Protein AF-A0A7K2YVW5-F1 (afdb_monomer_lite)

Sequence (252 aa):
MYDFDLEDWTPADDEAAEAIEELCLHAPDLLPVSAQIDASEQFLALGDLAAPWAPGGYPWLRVVHIARDPLTATARVEHAQAATLALAEGWLLERGADPDRLVRDPDQLAPADPQTHEIEGRTREAGNRLRVLEHSSDYDTDQSAETWVVMHDDQPVDAELPFVVQIEQVLRDPWRYSVREGRFPDRDTAVRWLTTREDPLSQATPVDPVGRSQTAAARSRTAAPSGPGPTGPTLAHPARSAGTAPTTGPGR

Secondary structure (DSSP, 8-state):
----S-TT-EESSHHHHHHHHHHHHHGGGEEEEEEEE-SSEEEEEEEESSGGGSTT---SEEEEEEEEETTTTEEEEEEEEESSHHHHHHHHHHTT--TTT-EE-TTT-EESSHHHHHHHHHHHTTGGGEEEEEEEEEE-SSSEEEEEEEEEESS-SSTT--EEEEEEEEEETTEEEEEEEEEESSHHHHHHHHHH--SPP-PPPP--TT-TTTSSSSSSS-------------------------------

pLDDT: mean 79.57, std 20.33, range [34.47, 97.81]

Radius of gyration: 32.9 Å; chains: 1; bounding box: 71×86×98 Å

Structure (mmCIF, N/CA/C/O backbone):
data_AF-A0A7K2YVW5-F1
#
_entry.id   AF-A0A7K2YVW5-F1
#
loop_
_atom_site.group_PDB
_atom_site.id
_atom_site.type_symbol
_atom_site.label_atom_id
_atom_site.label_alt_id
_atom_site.label_comp_id
_atom_site.label_asym_id
_atom_site.label_entity_id
_atom_site.label_seq_id
_atom_site.pdbx_PDB_ins_code
_atom_site.Cartn_x
_atom_site.Cartn_y
_atom_site.Cartn_z
_atom_site.occupancy
_atom_site.B_iso_or_equiv
_atom_site.auth_seq_id
_atom_site.auth_comp_id
_atom_site.auth_asym_id
_atom_site.auth_atom_id
_atom_site.pdbx_PDB_model_num
ATOM 1 N N . MET A 1 1 ? 14.816 9.688 -7.112 1.00 66.75 1 MET A N 1
ATOM 2 C CA . MET A 1 1 ? 13.891 9.646 -8.256 1.00 66.75 1 MET A CA 1
ATOM 3 C C . MET A 1 1 ? 14.119 8.326 -8.956 1.00 66.75 1 MET A C 1
ATOM 5 O O . MET A 1 1 ? 15.277 8.000 -9.204 1.00 66.75 1 MET A O 1
ATOM 9 N N . TYR A 1 2 ? 13.061 7.543 -9.136 1.00 77.62 2 TYR A N 1
ATOM 10 C CA . TYR A 1 2 ? 13.131 6.268 -9.846 1.00 77.62 2 TYR A CA 1
ATOM 11 C C . TYR A 1 2 ? 12.945 6.509 -11.346 1.00 77.62 2 TYR A C 1
ATOM 13 O O . TYR A 1 2 ? 12.208 7.420 -11.715 1.00 77.62 2 TYR A O 1
ATOM 21 N N . ASP A 1 3 ? 13.614 5.723 -12.186 1.00 82.12 3 ASP A N 1
ATOM 22 C CA . ASP A 1 3 ? 13.511 5.830 -13.642 1.00 82.12 3 ASP A CA 1
ATOM 23 C C . ASP A 1 3 ? 12.650 4.688 -14.200 1.00 82.12 3 ASP A C 1
ATOM 25 O O . ASP A 1 3 ? 12.939 3.510 -13.966 1.00 82.12 3 ASP A O 1
ATOM 29 N N . PHE A 1 4 ? 11.576 5.053 -14.902 1.00 86.88 4 PHE A N 1
ATOM 30 C CA . PHE A 1 4 ? 10.611 4.135 -15.510 1.00 86.88 4 PHE A CA 1
ATOM 31 C C . PHE A 1 4 ? 10.700 4.097 -17.036 1.00 86.88 4 PHE A C 1
ATOM 33 O O . PHE A 1 4 ? 9.905 3.392 -17.649 1.00 86.88 4 PHE A O 1
ATOM 40 N N . ASP A 1 5 ? 11.673 4.772 -17.658 1.00 79.25 5 ASP A N 1
ATOM 41 C CA . ASP A 1 5 ? 11.851 4.720 -19.119 1.00 79.25 5 ASP A CA 1
ATOM 42 C C . ASP A 1 5 ? 12.375 3.344 -19.591 1.00 79.25 5 ASP A C 1
ATOM 44 O O . ASP A 1 5 ? 12.423 3.061 -20.784 1.00 79.25 5 ASP A O 1
ATOM 48 N N . LEU A 1 6 ? 12.732 2.461 -18.639 1.00 85.38 6 LEU A N 1
ATOM 49 C CA . LEU A 1 6 ? 13.120 1.058 -18.839 1.00 85.38 6 LEU A CA 1
ATOM 50 C C . LEU A 1 6 ? 14.027 0.868 -20.064 1.00 85.38 6 LEU A C 1
ATOM 52 O O . LEU A 1 6 ? 13.770 -0.010 -20.886 1.00 85.38 6 LEU A O 1
ATOM 56 N N . GLU A 1 7 ? 15.080 1.687 -20.163 1.00 82.25 7 GLU A N 1
ATOM 57 C CA . GLU A 1 7 ? 16.008 1.711 -21.299 1.00 82.25 7 GLU A CA 1
ATOM 58 C C . GLU A 1 7 ? 16.351 0.287 -21.782 1.00 82.25 7 GLU A C 1
ATOM 60 O O . GLU A 1 7 ? 16.657 -0.597 -20.978 1.00 82.25 7 GLU A O 1
ATOM 65 N N . ASP A 1 8 ? 16.276 0.069 -23.099 1.00 88.88 8 ASP A N 1
ATOM 66 C CA . ASP A 1 8 ? 16.459 -1.217 -23.799 1.00 88.88 8 ASP A CA 1
ATOM 67 C C . ASP A 1 8 ? 15.297 -2.232 -23.728 1.00 88.88 8 ASP A C 1
ATOM 69 O O . ASP A 1 8 ? 15.406 -3.313 -24.315 1.00 88.88 8 ASP A O 1
ATOM 73 N N . TRP A 1 9 ? 14.169 -1.895 -23.095 1.00 93.94 9 TRP A N 1
ATOM 74 C CA . TRP A 1 9 ? 12.989 -2.765 -23.015 1.00 93.94 9 TRP A CA 1
ATOM 75 C C . TRP A 1 9 ? 11.774 -2.131 -23.680 1.00 93.94 9 TRP A C 1
ATOM 77 O O . TRP A 1 9 ? 11.452 -0.971 -23.446 1.00 93.94 9 TRP A O 1
ATOM 87 N N . THR A 1 10 ? 11.046 -2.906 -24.485 1.00 95.38 10 THR A N 1
ATOM 88 C CA . THR A 1 10 ? 9.734 -2.474 -24.987 1.00 95.38 10 THR A CA 1
ATOM 89 C C . THR A 1 10 ? 8.614 -2.970 -24.069 1.00 95.38 10 THR A C 1
ATOM 91 O O . THR A 1 10 ? 8.752 -4.050 -23.490 1.00 95.38 10 THR A O 1
ATOM 94 N N . PRO A 1 11 ? 7.477 -2.266 -23.949 1.00 96.94 11 PRO A N 1
ATOM 95 C CA . PRO A 1 11 ? 6.323 -2.794 -23.226 1.00 96.94 11 PRO A CA 1
ATOM 96 C C . PRO A 1 11 ? 5.895 -4.160 -23.783 1.00 96.94 11 PRO A C 1
ATOM 98 O O . PRO A 1 11 ? 5.928 -4.380 -24.995 1.00 96.94 11 PRO A O 1
ATOM 101 N N . ALA A 1 12 ? 5.535 -5.094 -22.903 1.00 97.12 12 ALA A N 1
ATOM 102 C CA . ALA A 1 12 ? 5.099 -6.435 -23.297 1.00 97.12 12 ALA A CA 1
ATOM 103 C C . ALA A 1 12 ? 3.708 -6.442 -23.956 1.00 97.12 12 ALA A C 1
ATOM 105 O O . ALA A 1 12 ? 3.420 -7.308 -24.784 1.00 97.12 12 ALA A O 1
ATOM 106 N N . ASP A 1 13 ? 2.864 -5.479 -23.591 1.00 96.50 13 ASP A N 1
ATOM 107 C CA . ASP A 1 13 ? 1.498 -5.279 -24.066 1.00 96.50 13 ASP A CA 1
ATOM 108 C C . ASP A 1 13 ? 1.076 -3.803 -23.889 1.00 96.50 13 ASP A C 1
ATOM 110 O O . ASP A 1 13 ? 1.848 -2.977 -23.393 1.00 96.50 13 ASP A O 1
ATOM 114 N N . ASP A 1 14 ? -0.139 -3.466 -24.338 1.00 97.19 14 ASP A N 1
ATOM 115 C CA . ASP A 1 14 ? -0.693 -2.108 -24.233 1.00 97.19 14 ASP A CA 1
ATOM 116 C C . ASP A 1 14 ? -0.875 -1.677 -22.764 1.00 97.19 14 ASP A C 1
ATOM 118 O O . ASP A 1 14 ? -0.650 -0.517 -22.435 1.00 97.19 14 ASP A O 1
ATOM 122 N N . GLU A 1 15 ? -1.206 -2.615 -21.866 1.00 95.88 15 GLU A N 1
ATOM 123 C CA . GLU A 1 15 ? -1.361 -2.354 -20.426 1.00 95.88 15 GLU A CA 1
ATOM 124 C C . GLU A 1 15 ? -0.026 -1.933 -19.797 1.00 95.88 15 GLU A C 1
ATOM 126 O O . GLU A 1 15 ? 0.040 -0.939 -19.074 1.00 95.88 15 GLU A O 1
ATOM 131 N N . ALA A 1 16 ? 1.067 -2.621 -20.135 1.00 95.94 16 ALA A N 1
ATOM 132 C CA . ALA A 1 16 ? 2.406 -2.230 -19.713 1.00 95.94 16 ALA A CA 1
ATOM 133 C C . ALA A 1 16 ? 2.821 -0.867 -20.294 1.00 95.94 16 ALA A C 1
ATOM 135 O O . ALA A 1 16 ? 3.511 -0.106 -19.617 1.00 95.94 16 ALA A O 1
ATOM 136 N N . ALA A 1 17 ? 2.416 -0.544 -21.528 1.00 95.75 17 ALA A N 1
ATOM 137 C CA . ALA A 1 17 ? 2.730 0.743 -22.148 1.00 95.75 17 ALA A CA 1
ATOM 138 C C . ALA A 1 17 ? 2.021 1.904 -21.431 1.00 95.75 17 ALA A C 1
ATOM 140 O O . ALA A 1 17 ? 2.668 2.897 -21.099 1.00 95.75 17 ALA A O 1
ATOM 141 N N . GLU A 1 18 ? 0.725 1.751 -21.142 1.00 95.75 18 GLU A N 1
ATOM 142 C CA . GLU A 1 18 ? -0.063 2.719 -20.367 1.00 95.75 18 GLU A CA 1
ATOM 143 C C . GLU A 1 18 ? 0.505 2.895 -18.950 1.00 95.75 18 GLU A C 1
ATOM 145 O O . GLU A 1 18 ? 0.693 4.022 -18.488 1.00 95.75 18 GLU A O 1
ATOM 150 N N . ALA A 1 19 ? 0.862 1.790 -18.290 1.00 95.12 19 ALA A N 1
ATOM 151 C CA . ALA A 1 19 ? 1.478 1.802 -16.967 1.00 95.12 19 ALA A CA 1
ATOM 152 C C . ALA A 1 19 ? 2.810 2.574 -16.941 1.00 95.12 19 ALA A C 1
ATOM 154 O O . ALA A 1 19 ? 3.063 3.352 -16.018 1.00 95.12 19 ALA A O 1
ATOM 155 N N . ILE A 1 20 ? 3.669 2.380 -17.948 1.00 94.56 20 ILE A N 1
ATOM 156 C CA . ILE A 1 20 ? 4.938 3.111 -18.077 1.00 94.56 20 ILE A CA 1
ATOM 157 C C . ILE A 1 20 ? 4.682 4.606 -18.289 1.00 94.56 20 ILE A C 1
ATOM 159 O O . ILE A 1 20 ? 5.311 5.424 -17.620 1.00 94.56 20 ILE A O 1
ATOM 163 N N . GLU A 1 21 ? 3.751 4.975 -19.173 1.00 93.44 21 GLU A N 1
ATOM 164 C CA . GLU A 1 21 ? 3.409 6.380 -19.427 1.00 93.44 21 GLU A CA 1
ATOM 165 C C . GLU A 1 21 ? 2.921 7.081 -18.149 1.00 93.44 21 GLU A C 1
ATOM 167 O O . GLU A 1 21 ? 3.419 8.160 -17.809 1.00 93.44 21 GLU A O 1
ATOM 172 N N . GLU A 1 22 ? 2.008 6.451 -17.402 1.00 91.69 22 GLU A N 1
ATOM 173 C CA . GLU A 1 22 ? 1.510 6.994 -16.136 1.00 91.69 22 GLU A CA 1
ATOM 174 C C . GLU A 1 22 ? 2.643 7.140 -15.108 1.00 91.69 22 GLU A C 1
ATOM 176 O O . GLU A 1 22 ? 2.802 8.196 -14.491 1.00 91.69 22 GLU A O 1
ATOM 181 N N . LEU A 1 23 ? 3.479 6.113 -14.937 1.00 92.69 23 LEU A N 1
ATOM 182 C CA . LEU A 1 23 ? 4.591 6.152 -13.986 1.00 92.69 23 LEU A CA 1
ATOM 183 C C . LEU A 1 23 ? 5.629 7.221 -14.341 1.00 92.69 23 LEU A C 1
ATOM 185 O O . LEU A 1 23 ? 6.096 7.925 -13.445 1.00 92.69 23 LEU A O 1
ATOM 189 N N . CYS A 1 24 ? 5.958 7.395 -15.621 1.00 92.06 24 CYS A N 1
ATOM 190 C CA . CYS A 1 24 ? 6.869 8.439 -16.090 1.00 92.06 24 CYS A CA 1
ATOM 191 C C . CYS A 1 24 ? 6.328 9.850 -15.823 1.00 92.06 24 CYS A C 1
ATOM 193 O O . CYS A 1 24 ? 7.101 10.740 -15.463 1.00 92.06 24 CYS A O 1
ATOM 195 N N . LEU A 1 25 ? 5.011 10.058 -15.939 1.00 90.00 25 LEU A N 1
ATOM 196 C CA . LEU A 1 25 ? 4.377 11.344 -15.630 1.00 90.00 25 LEU A CA 1
ATOM 197 C C . LEU A 1 25 ? 4.555 11.737 -14.155 1.00 90.00 25 LEU A C 1
ATOM 199 O O . LEU A 1 25 ? 4.747 12.915 -13.851 1.00 90.00 25 LEU A O 1
ATOM 203 N N . HIS A 1 26 ? 4.518 10.753 -13.253 1.00 87.12 26 HIS A N 1
ATOM 204 C CA . HIS A 1 26 ? 4.625 10.953 -11.805 1.00 87.12 26 HIS A CA 1
ATOM 205 C C . HIS A 1 26 ? 6.041 10.752 -11.246 1.00 87.12 26 HIS A C 1
ATOM 207 O O . HIS A 1 26 ? 6.299 11.114 -10.099 1.00 87.12 26 HIS A O 1
ATOM 213 N N . ALA A 1 27 ? 6.976 10.215 -12.036 1.00 89.00 27 ALA A N 1
ATOM 214 C CA . ALA A 1 27 ? 8.325 9.842 -11.607 1.00 89.00 27 ALA A CA 1
ATOM 215 C C . ALA A 1 27 ? 9.064 10.905 -10.768 1.00 89.00 27 ALA A C 1
ATOM 217 O O . ALA A 1 27 ? 9.713 10.514 -9.790 1.00 89.00 27 ALA A O 1
ATOM 218 N N . PRO A 1 28 ? 8.966 12.223 -11.063 1.00 87.75 28 PRO A N 1
ATOM 219 C CA . PRO A 1 28 ? 9.650 13.243 -10.275 1.00 87.75 28 PRO A CA 1
ATOM 220 C C . PRO A 1 28 ? 9.241 13.302 -8.801 1.00 87.75 28 PRO A C 1
ATOM 222 O O . PRO A 1 28 ? 10.070 13.655 -7.959 1.00 87.75 28 PRO A O 1
ATOM 225 N N . ASP A 1 29 ? 8.000 12.923 -8.502 1.00 88.06 29 ASP A N 1
ATOM 226 C CA . ASP A 1 29 ? 7.398 12.997 -7.172 1.00 88.06 29 ASP A CA 1
ATOM 227 C C . ASP A 1 29 ? 7.406 11.644 -6.442 1.00 88.06 29 ASP A C 1
ATOM 229 O O . ASP A 1 29 ? 6.978 11.568 -5.291 1.00 88.06 29 ASP A O 1
ATOM 233 N N . LEU A 1 30 ? 7.925 10.582 -7.076 1.00 89.12 30 LEU A N 1
ATOM 234 C CA . LEU A 1 30 ? 7.981 9.233 -6.513 1.00 89.12 30 LEU A CA 1
ATOM 235 C C . LEU A 1 30 ? 9.316 8.955 -5.800 1.00 89.12 30 LEU A C 1
ATOM 237 O O . LEU A 1 30 ? 10.405 8.997 -6.391 1.00 89.12 30 LEU A O 1
ATOM 241 N N . LEU A 1 31 ? 9.228 8.601 -4.515 1.00 88.31 31 LEU A N 1
ATOM 242 C CA . LEU A 1 31 ? 10.356 8.217 -3.664 1.00 88.31 31 LEU A CA 1
ATOM 243 C C . LEU A 1 31 ? 10.216 6.777 -3.155 1.00 88.31 31 LEU A C 1
ATOM 245 O O . LEU A 1 31 ? 9.162 6.425 -2.641 1.00 88.31 31 LEU A O 1
ATOM 249 N N . PRO A 1 32 ? 11.257 5.933 -3.239 1.00 89.38 32 PRO A N 1
ATOM 250 C CA . PRO A 1 32 ? 11.178 4.561 -2.752 1.00 89.38 32 PRO A CA 1
ATOM 251 C C . PRO A 1 32 ? 11.089 4.504 -1.225 1.00 89.38 32 PRO A C 1
ATOM 253 O O . PRO A 1 32 ? 11.991 4.972 -0.538 1.00 89.38 32 PRO A O 1
ATOM 256 N N . VAL A 1 33 ? 10.022 3.876 -0.727 1.00 89.81 33 VAL A N 1
ATOM 257 C CA . VAL A 1 33 ? 9.771 3.609 0.701 1.00 89.81 33 VAL A CA 1
ATOM 258 C C . VAL A 1 33 ? 10.155 2.174 1.058 1.00 89.81 33 VAL A C 1
ATOM 260 O O . VAL A 1 33 ? 10.714 1.918 2.124 1.00 89.81 33 VAL A O 1
ATOM 263 N N . SER A 1 34 ? 9.859 1.234 0.156 1.00 92.3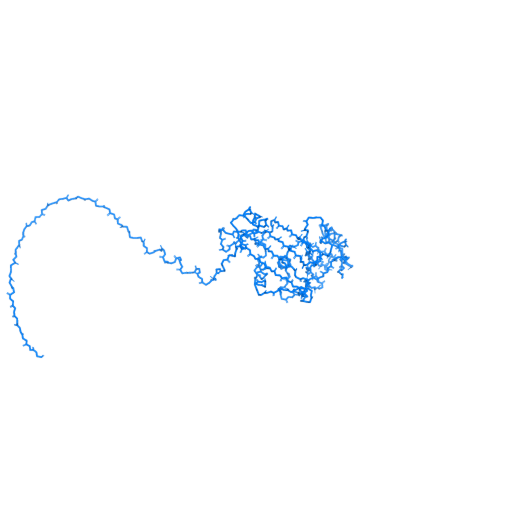1 34 SER A N 1
ATOM 264 C CA . SER A 1 34 ? 10.197 -0.183 0.289 1.00 92.31 34 SER A CA 1
ATOM 265 C C . SER A 1 34 ? 10.532 -0.750 -1.087 1.00 92.31 34 SER A C 1
ATOM 267 O O . SER A 1 34 ? 9.835 -0.443 -2.056 1.00 92.31 34 SER A O 1
ATOM 269 N N . ALA A 1 35 ? 11.607 -1.528 -1.214 1.00 94.75 35 ALA A N 1
ATOM 270 C CA . ALA A 1 35 ? 12.029 -2.040 -2.514 1.00 94.75 35 ALA A CA 1
ATOM 271 C C . ALA A 1 35 ? 12.737 -3.398 -2.441 1.00 94.75 35 ALA A C 1
ATOM 273 O O . ALA A 1 35 ? 13.535 -3.662 -1.542 1.00 94.75 35 ALA A O 1
ATOM 274 N N . GLN A 1 36 ? 12.494 -4.220 -3.459 1.00 95.00 36 GLN A N 1
ATOM 275 C CA . GLN A 1 36 ? 13.318 -5.361 -3.843 1.00 95.00 36 GLN A CA 1
ATOM 276 C C . GLN A 1 36 ? 13.643 -5.207 -5.327 1.00 95.00 36 GLN A C 1
ATOM 278 O O . GLN A 1 36 ? 12.750 -5.224 -6.172 1.00 95.00 36 GLN A O 1
ATOM 283 N N . ILE A 1 37 ? 14.924 -5.054 -5.648 1.00 93.31 37 ILE A N 1
ATOM 284 C CA . ILE A 1 37 ? 15.385 -4.812 -7.015 1.00 93.31 37 ILE A CA 1
ATOM 285 C C . ILE A 1 37 ? 16.328 -5.939 -7.411 1.00 93.31 37 ILE A C 1
ATOM 287 O O . ILE A 1 37 ? 17.418 -6.075 -6.858 1.00 93.31 37 ILE A O 1
ATOM 291 N N . ASP A 1 38 ? 15.901 -6.716 -8.397 1.00 91.50 38 ASP A N 1
ATOM 292 C CA . ASP A 1 38 ? 16.690 -7.718 -9.094 1.00 91.50 38 ASP A CA 1
ATOM 293 C C . ASP A 1 38 ? 16.876 -7.311 -10.568 1.00 91.50 38 ASP A C 1
ATOM 295 O O . ASP A 1 38 ? 16.343 -6.304 -11.046 1.00 91.50 38 ASP A O 1
ATOM 299 N N . ALA A 1 39 ? 17.679 -8.083 -11.307 1.00 87.38 39 ALA A N 1
ATOM 300 C CA . ALA A 1 39 ? 17.950 -7.799 -12.718 1.00 87.38 39 ALA A CA 1
ATOM 301 C C . ALA A 1 39 ? 16.686 -7.929 -13.591 1.00 87.38 39 ALA A C 1
ATOM 303 O O . ALA A 1 39 ? 16.420 -7.073 -14.436 1.00 87.38 39 ALA A O 1
ATOM 304 N N . SER A 1 40 ? 15.900 -8.988 -13.376 1.00 91.50 40 SER A N 1
ATOM 305 C CA . SER A 1 40 ? 14.686 -9.280 -14.147 1.00 91.50 40 SER A CA 1
ATOM 306 C C . SER A 1 40 ? 13.397 -8.826 -13.467 1.00 91.50 40 SER A C 1
ATOM 308 O O . SER A 1 40 ? 12.395 -8.678 -14.145 1.00 91.50 40 SER A O 1
ATOM 310 N N . GLU A 1 41 ? 13.409 -8.611 -12.155 1.00 95.56 41 GLU A N 1
ATOM 311 C CA . GLU A 1 41 ? 12.205 -8.389 -11.350 1.00 95.56 41 GLU A CA 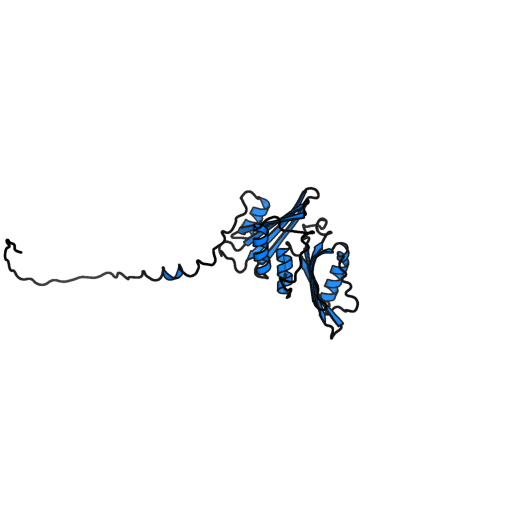1
ATOM 312 C C . GLU A 1 41 ? 12.431 -7.208 -10.408 1.00 95.56 41 GLU A C 1
ATOM 314 O O . GLU A 1 41 ? 13.476 -7.113 -9.764 1.00 95.56 41 GLU A O 1
ATOM 319 N N . GLN A 1 42 ? 11.475 -6.291 -10.326 1.00 96.00 42 GLN A N 1
ATOM 320 C CA . GLN A 1 42 ? 11.538 -5.154 -9.411 1.00 96.00 42 GLN A CA 1
ATOM 321 C C . GLN A 1 42 ? 10.189 -4.970 -8.737 1.00 96.00 42 GLN A C 1
ATOM 323 O O . GLN A 1 42 ? 9.162 -4.886 -9.405 1.00 96.00 42 GLN A O 1
ATOM 328 N N . PHE A 1 43 ? 10.214 -4.876 -7.414 1.00 97.38 43 PHE A N 1
ATOM 329 C CA . PHE A 1 43 ? 9.054 -4.686 -6.556 1.00 97.38 43 PHE A CA 1
ATOM 330 C C . PHE A 1 43 ? 9.275 -3.412 -5.755 1.00 97.38 43 PHE A C 1
ATOM 332 O O . PHE A 1 43 ? 10.251 -3.317 -5.009 1.00 97.38 43 PHE A O 1
ATOM 339 N N . LEU A 1 44 ? 8.406 -2.423 -5.929 1.00 96.00 44 LEU A N 1
ATOM 340 C CA . LEU A 1 44 ? 8.591 -1.086 -5.377 1.00 96.00 44 LEU A CA 1
ATOM 341 C C . LEU A 1 44 ? 7.309 -0.631 -4.684 1.00 96.00 44 LEU A C 1
ATOM 343 O O . LEU A 1 44 ? 6.232 -0.692 -5.269 1.00 96.00 44 LEU A O 1
ATOM 347 N N . ALA A 1 45 ? 7.438 -0.116 -3.467 1.00 94.38 45 ALA A N 1
ATOM 348 C CA . ALA A 1 45 ? 6.463 0.767 -2.847 1.00 94.38 45 ALA A CA 1
ATOM 349 C C . ALA A 1 45 ? 7.067 2.172 -2.812 1.00 94.38 45 ALA A C 1
ATOM 351 O O . ALA A 1 45 ? 8.161 2.382 -2.279 1.00 94.38 45 ALA A O 1
ATOM 352 N N . LEU A 1 46 ? 6.364 3.123 -3.411 1.00 92.25 46 LEU A N 1
ATOM 353 C CA . LEU A 1 46 ? 6.833 4.474 -3.669 1.00 92.25 46 LEU A CA 1
ATOM 354 C C . LEU A 1 46 ? 5.896 5.469 -2.990 1.00 92.25 46 LEU A C 1
ATOM 356 O O . LEU A 1 46 ? 4.686 5.406 -3.186 1.00 92.25 46 LEU A O 1
ATOM 360 N N . GLY A 1 47 ? 6.458 6.393 -2.221 1.00 87.75 47 GLY A N 1
ATOM 361 C CA . GLY A 1 47 ? 5.764 7.572 -1.738 1.00 87.75 47 GLY A CA 1
ATOM 362 C C . GLY A 1 47 ? 5.598 8.591 -2.862 1.00 87.75 47 GLY A C 1
ATOM 363 O O . GLY A 1 47 ? 6.589 8.984 -3.470 1.00 87.75 47 GLY A O 1
ATOM 364 N N . ASP A 1 48 ? 4.369 9.015 -3.116 1.00 86.06 48 ASP A N 1
ATOM 365 C CA . ASP A 1 48 ? 3.957 10.047 -4.058 1.00 86.06 48 ASP A CA 1
ATOM 366 C C . ASP A 1 48 ? 3.813 11.380 -3.315 1.00 86.06 48 ASP A C 1
ATOM 368 O O . ASP A 1 48 ? 2.873 11.611 -2.549 1.00 86.06 48 ASP A O 1
ATOM 372 N N . LEU A 1 49 ? 4.788 12.264 -3.524 1.00 79.12 49 LEU A N 1
ATOM 373 C CA . LEU A 1 49 ? 4.839 13.579 -2.889 1.00 79.12 49 LEU A CA 1
ATOM 374 C C . LEU A 1 49 ? 3.812 14.569 -3.456 1.00 79.12 49 LEU A C 1
ATOM 376 O O . LEU A 1 49 ? 3.558 15.601 -2.825 1.00 79.12 49 LEU A O 1
ATOM 380 N N . ALA A 1 50 ? 3.216 14.274 -4.614 1.00 77.88 50 ALA A N 1
ATOM 381 C CA . ALA A 1 50 ? 2.164 15.084 -5.212 1.00 77.88 50 ALA A CA 1
ATOM 382 C C . ALA A 1 50 ? 0.772 14.707 -4.679 1.00 77.88 50 ALA A C 1
ATOM 384 O O . ALA A 1 50 ? -0.119 15.562 -4.659 1.00 77.88 50 ALA A O 1
ATOM 385 N N . ALA A 1 51 ? 0.591 13.474 -4.188 1.00 75.75 51 ALA A N 1
ATOM 386 C CA . ALA A 1 51 ? -0.686 12.965 -3.682 1.00 75.75 51 ALA A CA 1
ATOM 387 C C . ALA A 1 51 ? -1.376 13.855 -2.622 1.00 75.75 51 ALA A C 1
ATOM 389 O O . ALA A 1 51 ? -2.585 14.062 -2.750 1.00 75.75 51 ALA A O 1
ATOM 390 N N . PRO A 1 52 ? -0.674 14.471 -1.642 1.00 67.12 52 PRO A N 1
ATOM 391 C CA . PRO A 1 52 ? -1.296 15.388 -0.677 1.00 67.12 52 PRO A CA 1
ATOM 392 C C . PRO A 1 52 ? -2.030 16.582 -1.296 1.00 67.12 52 PRO A C 1
ATOM 394 O O . PRO A 1 52 ? -2.918 17.162 -0.676 1.00 67.12 52 PRO A O 1
ATOM 397 N N . TRP A 1 53 ? -1.656 16.969 -2.516 1.00 67.06 53 TRP A N 1
ATOM 398 C CA . TRP A 1 53 ? -2.220 18.114 -3.231 1.00 67.06 53 TRP A CA 1
ATOM 399 C C . TRP A 1 53 ? -3.268 17.698 -4.268 1.00 67.06 53 TRP A C 1
ATOM 401 O O . TRP A 1 53 ? -3.873 18.555 -4.918 1.00 67.06 53 TRP A O 1
ATOM 411 N N . ALA A 1 54 ? -3.487 16.392 -4.434 1.00 64.88 54 ALA A N 1
ATOM 412 C CA . ALA A 1 54 ? -4.442 15.853 -5.379 1.00 64.88 54 ALA A CA 1
ATOM 413 C C . ALA A 1 54 ? -5.873 15.892 -4.789 1.00 64.88 54 ALA A C 1
ATOM 415 O O . ALA A 1 54 ? -6.088 15.527 -3.629 1.00 64.88 54 ALA A O 1
ATOM 416 N N . PRO A 1 55 ? -6.889 16.322 -5.561 1.00 59.28 55 PRO A N 1
ATOM 417 C CA . PRO A 1 55 ? -8.264 16.388 -5.070 1.00 59.28 55 PRO A CA 1
ATOM 418 C C . PRO A 1 55 ? -8.803 15.007 -4.668 1.00 59.28 55 PRO A C 1
ATOM 420 O O . PRO A 1 55 ? -8.872 14.123 -5.511 1.00 59.28 55 PRO A O 1
ATOM 423 N N . GLY A 1 56 ? -9.271 14.840 -3.428 1.00 60.81 56 GLY A N 1
ATOM 424 C CA . GLY A 1 56 ? -9.988 13.625 -3.006 1.00 60.81 56 GLY A CA 1
ATOM 425 C C . GLY A 1 56 ? -9.245 12.695 -2.045 1.00 60.81 56 GLY A C 1
ATOM 426 O O . GLY A 1 56 ? -9.720 11.587 -1.832 1.00 60.81 56 GLY A O 1
ATOM 427 N N . GLY A 1 57 ? -8.131 13.133 -1.447 1.00 61.91 57 GLY A N 1
ATOM 428 C CA . GLY A 1 57 ? -7.456 12.368 -0.392 1.00 61.91 57 GLY A CA 1
ATOM 429 C C . GLY A 1 57 ? -6.791 11.098 -0.916 1.00 61.91 57 GLY A C 1
ATOM 430 O O . GLY A 1 57 ? -6.944 10.031 -0.320 1.00 61.91 57 GLY A O 1
ATOM 431 N N . TYR A 1 58 ? -6.100 11.221 -2.054 1.00 68.56 58 TYR A N 1
ATOM 432 C CA . TYR A 1 58 ? -5.409 10.111 -2.699 1.00 68.56 58 TYR A CA 1
ATOM 433 C C . TYR A 1 58 ? -4.372 9.477 -1.768 1.00 68.56 58 TYR A C 1
ATOM 435 O O . TYR A 1 58 ? -3.670 10.203 -1.055 1.00 68.56 58 TYR A O 1
ATOM 443 N N . PRO A 1 59 ? -4.216 8.142 -1.817 1.00 71.75 59 PRO A N 1
ATOM 444 C CA . PRO A 1 59 ? -3.137 7.483 -1.117 1.00 71.75 59 PRO A CA 1
ATOM 445 C C . PRO A 1 59 ? -1.799 8.012 -1.601 1.00 71.75 59 PRO A C 1
ATOM 447 O O . PRO A 1 59 ? -1.546 8.081 -2.803 1.00 71.75 59 PRO A O 1
ATOM 450 N N . TRP A 1 60 ? -0.915 8.310 -0.659 1.00 81.56 60 TRP A N 1
ATOM 451 C CA . TRP A 1 60 ? 0.454 8.686 -0.982 1.00 81.56 60 TRP A CA 1
ATOM 452 C C . TRP A 1 60 ? 1.332 7.509 -1.380 1.00 81.56 60 TRP A C 1
ATOM 454 O O . TRP A 1 60 ? 2.502 7.724 -1.643 1.00 81.56 60 TRP A O 1
ATOM 464 N N . LEU A 1 61 ? 0.832 6.272 -1.402 1.00 89.06 61 LEU A N 1
ATOM 465 C CA . LEU A 1 61 ? 1.632 5.122 -1.807 1.00 89.06 61 LEU A CA 1
ATOM 466 C C . LEU A 1 61 ? 1.182 4.591 -3.159 1.00 89.06 61 LEU A C 1
ATOM 468 O O . LEU A 1 61 ? 0.011 4.270 -3.380 1.00 89.06 61 LEU A O 1
ATOM 472 N N . ARG A 1 62 ? 2.166 4.415 -4.033 1.00 92.44 62 ARG A N 1
ATOM 473 C CA . ARG A 1 62 ? 2.052 3.715 -5.303 1.00 92.44 62 ARG A CA 1
ATOM 474 C C . ARG A 1 62 ? 2.921 2.467 -5.258 1.00 92.44 62 ARG A C 1
ATOM 476 O O . ARG A 1 62 ? 4.091 2.532 -4.893 1.00 92.44 62 ARG A O 1
ATOM 483 N N . VAL A 1 63 ? 2.353 1.329 -5.625 1.00 95.50 63 VAL A N 1
ATOM 484 C CA . VAL A 1 63 ? 3.077 0.064 -5.762 1.00 95.50 63 VAL A CA 1
ATOM 485 C C . VAL A 1 63 ? 3.337 -0.233 -7.220 1.00 95.50 63 VAL A C 1
ATOM 487 O O . VAL A 1 63 ? 2.479 0.041 -8.053 1.00 95.50 63 VAL A O 1
ATOM 490 N N . VAL A 1 64 ? 4.514 -0.773 -7.519 1.00 97.44 64 VAL A N 1
ATOM 491 C CA . VAL A 1 64 ? 4.954 -1.090 -8.876 1.00 97.44 64 VAL A CA 1
ATOM 492 C C . VAL A 1 64 ? 5.634 -2.453 -8.885 1.00 97.44 64 VAL A C 1
ATOM 494 O O . VAL A 1 64 ? 6.478 -2.746 -8.035 1.00 97.44 64 VAL A O 1
ATOM 497 N N . HIS A 1 65 ? 5.281 -3.270 -9.871 1.00 97.81 65 HIS A N 1
ATOM 498 C CA . HIS A 1 65 ? 5.953 -4.516 -10.207 1.00 97.81 65 HIS A CA 1
ATOM 499 C C . HIS A 1 65 ? 6.413 -4.464 -11.663 1.00 97.81 65 HIS A C 1
ATOM 501 O O . HIS A 1 65 ? 5.609 -4.225 -12.561 1.00 97.81 65 HIS A O 1
ATOM 507 N N . ILE A 1 66 ? 7.711 -4.661 -11.889 1.00 97.31 66 ILE A N 1
ATOM 508 C CA . ILE A 1 66 ? 8.321 -4.705 -13.221 1.00 97.31 66 ILE A CA 1
ATOM 509 C C . ILE A 1 66 ? 8.946 -6.082 -13.410 1.00 97.31 66 ILE A C 1
ATOM 511 O O . ILE A 1 66 ? 9.855 -6.445 -12.663 1.00 97.31 66 ILE A O 1
ATOM 515 N N . ALA A 1 67 ? 8.511 -6.796 -14.444 1.00 97.12 67 ALA A N 1
ATOM 516 C CA . ALA A 1 67 ? 9.053 -8.087 -14.851 1.00 97.12 67 ALA A CA 1
ATOM 517 C C . ALA A 1 67 ? 9.613 -7.993 -16.277 1.00 97.12 67 ALA A C 1
ATOM 519 O O . ALA A 1 67 ? 8.896 -7.657 -17.220 1.00 97.12 67 ALA A O 1
ATOM 520 N N . ARG A 1 68 ? 10.903 -8.279 -16.450 1.00 95.88 68 ARG A N 1
ATOM 521 C CA . ARG A 1 68 ? 11.629 -8.194 -17.725 1.00 95.88 68 ARG A CA 1
ATOM 522 C C . ARG A 1 68 ? 11.872 -9.583 -18.305 1.00 95.88 68 ARG A C 1
ATOM 524 O O . ARG A 1 68 ? 12.443 -10.442 -17.633 1.00 95.88 68 ARG A O 1
ATOM 531 N N . ASP A 1 69 ? 11.516 -9.772 -19.573 1.00 95.81 69 ASP A N 1
ATOM 532 C CA . ASP A 1 69 ? 11.762 -11.004 -20.327 1.00 95.81 69 ASP A CA 1
ATOM 533 C C . ASP A 1 69 ? 12.919 -10.826 -21.328 1.00 95.81 69 ASP A C 1
ATOM 535 O O . ASP A 1 69 ? 12.722 -10.299 -22.431 1.00 95.81 69 ASP A O 1
ATOM 539 N N . PRO A 1 70 ? 14.145 -11.272 -20.990 1.00 93.88 70 PRO A N 1
ATOM 540 C CA . PRO A 1 70 ? 15.312 -11.095 -21.850 1.00 93.88 70 PRO A CA 1
ATOM 541 C C . PRO A 1 70 ? 15.231 -11.866 -23.172 1.00 93.88 70 PRO A C 1
ATOM 543 O O . PRO A 1 70 ? 16.021 -11.587 -24.072 1.00 93.88 70 PRO A O 1
ATOM 546 N N . LEU A 1 71 ? 14.328 -12.842 -23.312 1.00 94.62 71 LEU A N 1
ATOM 547 C CA . LEU A 1 71 ? 14.175 -13.592 -24.561 1.00 94.62 71 LEU A CA 1
ATOM 548 C C . LEU A 1 71 ? 13.467 -12.764 -25.633 1.00 94.62 71 LEU A C 1
ATOM 550 O O . LEU A 1 71 ? 13.771 -12.906 -26.818 1.00 94.62 71 LEU A O 1
ATOM 554 N N . THR A 1 72 ? 12.536 -11.912 -25.218 1.00 94.94 72 THR A N 1
ATOM 555 C CA . THR A 1 72 ? 11.737 -11.052 -26.097 1.00 94.94 72 THR A CA 1
ATOM 556 C C . THR A 1 72 ? 12.146 -9.584 -26.023 1.00 94.94 72 THR A C 1
ATOM 558 O O . THR A 1 72 ? 11.664 -8.798 -26.833 1.00 94.94 72 THR A O 1
ATOM 561 N N . ALA A 1 73 ? 13.043 -9.222 -25.097 1.00 95.25 73 ALA A N 1
ATOM 562 C CA . ALA A 1 73 ? 13.411 -7.841 -24.776 1.00 95.25 73 ALA A CA 1
ATOM 563 C C . ALA A 1 73 ? 12.190 -6.981 -24.399 1.00 95.25 73 ALA A C 1
ATOM 565 O O . ALA A 1 73 ? 12.115 -5.795 -24.725 1.00 95.25 73 ALA A O 1
ATOM 566 N N . THR A 1 74 ? 11.221 -7.590 -23.705 1.00 96.81 74 THR A N 1
ATOM 567 C CA . THR A 1 74 ? 9.996 -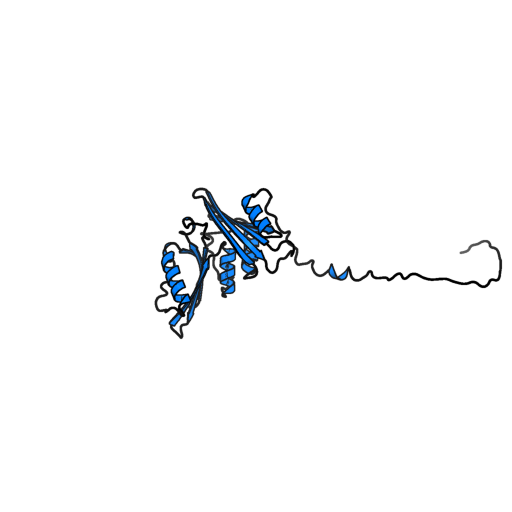6.911 -23.267 1.00 96.81 74 THR A CA 1
ATOM 568 C C . THR A 1 74 ? 9.904 -6.776 -21.753 1.00 96.81 74 THR A C 1
ATOM 570 O O . THR A 1 74 ? 10.431 -7.617 -21.027 1.00 96.81 74 THR A O 1
ATOM 573 N N . ALA A 1 75 ? 9.180 -5.770 -21.270 1.00 96.81 75 ALA A N 1
ATOM 574 C CA . ALA A 1 75 ? 8.860 -5.592 -19.858 1.00 96.81 75 ALA A CA 1
ATOM 575 C C . ALA A 1 75 ? 7.343 -5.567 -19.627 1.00 96.81 75 ALA A C 1
ATOM 577 O O . ALA A 1 75 ? 6.616 -4.822 -20.285 1.00 96.81 75 ALA A O 1
ATOM 578 N N . ARG A 1 76 ? 6.871 -6.370 -18.673 1.00 97.12 76 ARG A N 1
ATOM 579 C CA . ARG A 1 76 ? 5.536 -6.257 -18.085 1.00 97.12 76 ARG A CA 1
ATOM 580 C C . ARG A 1 76 ? 5.625 -5.308 -16.898 1.00 97.12 76 ARG A C 1
ATOM 582 O O . ARG A 1 76 ? 6.537 -5.437 -16.080 1.00 97.12 76 ARG A O 1
ATOM 589 N N . VAL A 1 77 ? 4.685 -4.376 -16.810 1.00 97.19 77 VAL A N 1
ATOM 590 C CA . VAL A 1 77 ? 4.620 -3.398 -15.725 1.00 97.19 77 VAL A CA 1
ATOM 591 C C . VAL A 1 77 ? 3.208 -3.388 -15.172 1.00 97.19 77 VAL A C 1
ATOM 593 O O . VAL A 1 77 ? 2.251 -3.223 -15.917 1.00 97.19 77 VAL A O 1
ATOM 596 N N . GLU A 1 78 ? 3.089 -3.574 -13.865 1.00 97.31 78 GLU A N 1
ATOM 597 C CA . GLU A 1 78 ? 1.834 -3.443 -13.132 1.00 97.31 78 GLU A CA 1
ATOM 598 C C . GLU A 1 78 ? 2.015 -2.401 -12.034 1.00 97.31 78 GLU A C 1
ATOM 600 O O . GLU A 1 78 ? 3.055 -2.364 -11.372 1.00 97.31 78 GLU A O 1
ATOM 605 N N . HIS A 1 79 ? 0.998 -1.578 -11.790 1.00 95.75 79 HIS A N 1
ATOM 606 C CA . HIS A 1 79 ? 0.993 -0.681 -10.643 1.00 95.75 79 HIS A CA 1
ATOM 607 C C . HIS A 1 79 ? -0.400 -0.526 -10.040 1.00 95.75 79 HIS A C 1
ATOM 609 O O . HIS A 1 79 ? -1.419 -0.791 -10.674 1.00 95.75 79 HIS A O 1
ATOM 615 N N . ALA A 1 80 ? -0.444 -0.060 -8.797 1.00 93.25 80 ALA A N 1
ATOM 616 C CA . ALA A 1 80 ? -1.673 0.310 -8.109 1.00 93.25 80 ALA A CA 1
ATOM 617 C C . ALA A 1 80 ? -1.393 1.385 -7.054 1.00 93.25 80 ALA A C 1
ATOM 619 O O . ALA A 1 80 ? -0.244 1.641 -6.696 1.00 93.25 80 ALA A O 1
ATOM 620 N N . GLN A 1 81 ? -2.447 2.006 -6.533 1.00 90.69 81 GLN A N 1
ATOM 621 C CA . GLN A 1 81 ? -2.364 2.805 -5.312 1.00 90.69 81 GLN A CA 1
ATOM 622 C C . GLN A 1 81 ? -2.654 1.921 -4.096 1.00 90.69 81 GLN A C 1
ATOM 624 O O . GLN A 1 81 ? -3.488 1.016 -4.162 1.00 90.69 81 GLN A O 1
ATOM 629 N N . ALA A 1 82 ? -1.992 2.199 -2.978 1.00 91.75 82 ALA A N 1
ATOM 630 C CA . ALA A 1 82 ? -2.188 1.487 -1.722 1.00 91.75 82 ALA A CA 1
ATOM 631 C C . ALA A 1 82 ? -2.412 2.483 -0.582 1.00 91.75 82 ALA A C 1
ATOM 633 O O . ALA A 1 82 ? -1.681 3.453 -0.455 1.00 91.75 82 ALA A O 1
ATOM 634 N N . ALA A 1 83 ? -3.417 2.248 0.264 1.00 90.19 83 ALA A N 1
ATOM 635 C CA . ALA A 1 83 ? -3.758 3.184 1.339 1.00 90.19 83 ALA A CA 1
ATOM 636 C C . ALA A 1 83 ? -2.719 3.219 2.474 1.00 90.19 83 ALA A C 1
ATOM 638 O O . ALA A 1 83 ? -2.542 4.248 3.112 1.00 90.19 83 ALA A O 1
ATOM 639 N N . THR A 1 84 ? -2.040 2.103 2.740 1.00 90.38 84 THR A N 1
ATOM 640 C CA . THR A 1 84 ? -1.047 1.982 3.818 1.00 90.38 84 THR A CA 1
ATOM 641 C C . THR A 1 84 ? 0.160 1.190 3.337 1.00 90.38 84 THR A C 1
ATOM 643 O O . THR A 1 84 ? 0.064 0.417 2.376 1.00 90.38 84 THR A O 1
ATOM 646 N N . LEU A 1 85 ? 1.296 1.331 4.028 1.00 90.12 85 LEU A N 1
ATOM 647 C CA . LEU A 1 85 ? 2.516 0.604 3.664 1.00 90.12 85 LEU A CA 1
ATOM 648 C C . LEU A 1 85 ? 2.330 -0.915 3.769 1.00 90.12 85 LEU A C 1
ATOM 650 O O . LEU A 1 85 ? 2.825 -1.660 2.929 1.00 90.12 85 LEU A O 1
ATOM 654 N N . ALA A 1 86 ? 1.572 -1.396 4.753 1.00 92.81 86 ALA A N 1
ATOM 655 C CA . ALA A 1 86 ? 1.320 -2.827 4.893 1.00 92.81 86 ALA A CA 1
ATOM 656 C C . ALA A 1 86 ? 0.466 -3.400 3.747 1.00 92.81 86 ALA A C 1
ATOM 658 O O . ALA A 1 86 ? 0.726 -4.517 3.298 1.00 92.81 86 ALA A O 1
ATOM 659 N N . LEU A 1 87 ? -0.514 -2.637 3.242 1.00 94.75 87 LEU A N 1
ATOM 660 C CA . LEU A 1 87 ? -1.281 -3.013 2.048 1.00 94.75 87 LEU A CA 1
ATOM 661 C C . LEU A 1 87 ? -0.411 -2.969 0.788 1.00 94.75 87 LEU A C 1
ATOM 663 O O . LEU A 1 87 ? -0.511 -3.859 -0.055 1.00 94.75 87 LEU A O 1
ATOM 667 N N . ALA A 1 88 ? 0.467 -1.968 0.685 1.00 94.06 88 ALA A N 1
ATOM 668 C CA . ALA A 1 88 ? 1.423 -1.855 -0.408 1.00 94.06 88 ALA A CA 1
ATOM 669 C C . ALA A 1 88 ? 2.334 -3.092 -0.473 1.00 94.06 88 ALA A C 1
ATOM 671 O O . ALA A 1 88 ? 2.469 -3.733 -1.512 1.00 94.06 88 ALA A O 1
ATOM 672 N N . GLU A 1 89 ? 2.913 -3.483 0.660 1.00 94.56 89 GLU A N 1
ATOM 673 C CA . GLU A 1 89 ? 3.782 -4.656 0.727 1.00 94.56 89 GLU A CA 1
ATOM 674 C C . GLU A 1 89 ? 3.013 -5.960 0.502 1.00 94.56 89 GLU A C 1
ATOM 676 O O . GLU A 1 89 ? 3.524 -6.834 -0.189 1.00 94.56 89 GLU A O 1
ATOM 681 N N . GLY A 1 90 ? 1.776 -6.083 0.999 1.00 95.31 90 GLY A N 1
ATOM 682 C CA . GLY A 1 90 ? 0.913 -7.231 0.698 1.00 95.31 90 GLY A CA 1
ATOM 683 C C . GLY A 1 90 ? 0.697 -7.420 -0.809 1.00 95.31 90 GLY A C 1
ATOM 684 O O . GLY A 1 90 ? 0.873 -8.523 -1.324 1.00 95.31 90 GLY A O 1
ATOM 685 N N . TRP A 1 91 ? 0.429 -6.331 -1.537 1.00 95.94 91 TRP A N 1
ATOM 686 C CA . TRP A 1 91 ? 0.278 -6.347 -2.998 1.00 95.94 91 TRP A CA 1
ATOM 687 C C . TRP A 1 91 ? 1.555 -6.794 -3.731 1.00 95.94 91 TRP A C 1
ATOM 689 O O . TRP A 1 91 ? 1.473 -7.481 -4.753 1.00 95.94 91 TRP A O 1
ATOM 699 N N . LEU A 1 92 ? 2.736 -6.428 -3.213 1.00 96.44 92 LEU A N 1
ATOM 700 C CA . LEU A 1 92 ? 4.028 -6.854 -3.768 1.00 96.44 92 LEU A CA 1
ATOM 701 C C . LEU A 1 92 ? 4.303 -8.338 -3.486 1.00 96.44 92 LEU A C 1
ATOM 703 O O . LEU A 1 92 ? 4.758 -9.056 -4.376 1.00 96.44 92 LEU A O 1
ATOM 707 N N . LEU A 1 93 ? 3.991 -8.820 -2.278 1.00 95.44 93 LEU A N 1
ATOM 708 C CA . LEU A 1 93 ? 4.135 -10.236 -1.925 1.00 95.44 93 LEU A CA 1
ATOM 709 C C . LEU A 1 93 ? 3.242 -11.136 -2.786 1.00 95.44 93 LEU A C 1
ATOM 711 O O . LEU A 1 93 ? 3.677 -12.204 -3.211 1.00 95.44 93 LEU A O 1
ATOM 715 N N . GLU A 1 94 ? 2.023 -10.699 -3.107 1.00 94.50 94 GLU A N 1
ATOM 716 C CA . GLU A 1 94 ? 1.131 -11.418 -4.031 1.00 94.50 94 GLU A CA 1
ATOM 717 C C . GLU A 1 94 ? 1.731 -11.612 -5.427 1.00 94.50 94 GLU A C 1
ATOM 719 O O . GLU A 1 94 ? 1.389 -12.572 -6.119 1.00 94.50 94 GLU A O 1
ATOM 724 N N . ARG A 1 95 ? 2.644 -10.724 -5.832 1.00 95.25 95 ARG A N 1
ATOM 725 C CA . ARG A 1 95 ? 3.361 -10.782 -7.113 1.00 95.25 95 ARG A CA 1
ATOM 726 C C . ARG A 1 95 ? 4.691 -11.518 -7.035 1.00 95.25 95 ARG A C 1
ATOM 728 O O . ARG A 1 95 ? 5.390 -11.625 -8.036 1.00 95.25 95 ARG A O 1
ATOM 735 N N . GLY A 1 96 ? 5.018 -12.078 -5.873 1.00 95.31 96 GLY A N 1
ATOM 736 C CA . GLY A 1 96 ? 6.210 -12.894 -5.683 1.00 95.31 96 GLY A CA 1
ATOM 737 C C . GLY A 1 96 ? 7.417 -12.138 -5.139 1.00 95.31 96 GLY A C 1
ATOM 738 O O . GLY A 1 96 ? 8.521 -12.680 -5.200 1.00 95.31 96 GLY A O 1
ATOM 739 N N . ALA A 1 97 ? 7.233 -10.934 -4.583 1.00 96.25 97 ALA A N 1
ATOM 740 C CA . ALA A 1 97 ? 8.275 -10.325 -3.763 1.00 96.25 97 ALA A CA 1
ATOM 741 C C . ALA A 1 97 ? 8.631 -11.254 -2.588 1.00 96.25 97 ALA A C 1
ATOM 743 O O . ALA A 1 97 ? 7.767 -11.903 -1.993 1.00 96.25 97 ALA A O 1
ATOM 744 N N . ASP A 1 98 ? 9.913 -11.306 -2.250 1.00 94.81 98 ASP A N 1
ATOM 745 C CA . ASP A 1 98 ? 10.422 -12.054 -1.111 1.00 94.81 98 ASP A CA 1
ATOM 746 C C . ASP A 1 98 ? 10.339 -11.159 0.140 1.00 94.81 98 ASP A C 1
ATOM 748 O O . ASP A 1 98 ? 10.986 -10.104 0.176 1.00 94.81 98 ASP A O 1
ATOM 752 N N . PRO A 1 99 ? 9.563 -11.545 1.173 1.00 91.44 99 PRO A N 1
ATOM 753 C CA . PRO A 1 99 ? 9.378 -10.723 2.366 1.00 91.44 99 PRO A CA 1
ATOM 754 C C . PRO A 1 99 ? 10.690 -10.424 3.102 1.00 91.44 99 PRO A C 1
ATOM 756 O O . PRO A 1 99 ? 10.789 -9.376 3.735 1.00 91.44 99 PRO A O 1
ATOM 759 N N . ASP A 1 100 ? 11.702 -11.291 2.992 1.00 91.38 100 ASP A N 1
ATOM 760 C CA . ASP A 1 100 ? 13.000 -11.098 3.648 1.00 91.38 100 ASP A CA 1
ATOM 761 C C . ASP A 1 100 ? 13.935 -10.173 2.847 1.00 91.38 100 ASP A C 1
ATOM 763 O O . ASP A 1 100 ? 14.951 -9.699 3.366 1.00 91.38 100 ASP A O 1
ATOM 767 N N . ARG A 1 101 ? 13.613 -9.910 1.573 1.00 93.88 101 ARG A N 1
ATOM 768 C CA . ARG A 1 101 ? 14.405 -9.061 0.663 1.00 93.88 101 ARG A CA 1
ATOM 769 C C . ARG A 1 101 ? 13.750 -7.718 0.372 1.00 93.88 101 ARG A C 1
ATOM 771 O O . ARG A 1 101 ? 14.388 -6.871 -0.252 1.00 93.88 101 ARG A O 1
ATOM 778 N N . LEU A 1 102 ? 12.509 -7.527 0.806 1.00 91.56 102 LEU A N 1
ATOM 779 C CA . LEU A 1 102 ? 11.797 -6.268 0.684 1.00 91.56 102 LEU A CA 1
ATOM 780 C C . LEU A 1 102 ? 12.295 -5.297 1.763 1.00 91.56 102 LEU A C 1
ATOM 782 O O . LEU A 1 102 ? 11.933 -5.388 2.936 1.00 91.56 102 LEU A O 1
ATOM 786 N N . VAL A 1 103 ? 13.195 -4.395 1.373 1.00 90.00 103 VAL A N 1
ATOM 787 C CA . VAL A 1 103 ? 13.883 -3.505 2.313 1.00 90.00 103 VAL A CA 1
ATOM 788 C C . VAL A 1 103 ? 13.131 -2.187 2.430 1.00 90.00 103 VAL A C 1
ATOM 790 O O . VAL A 1 103 ? 13.021 -1.450 1.452 1.00 90.00 103 VAL A O 1
ATOM 793 N N . ARG A 1 104 ? 12.680 -1.870 3.648 1.00 89.50 104 ARG A N 1
ATOM 794 C CA . ARG A 1 104 ? 12.227 -0.528 4.042 1.00 89.50 104 ARG A CA 1
ATOM 795 C C . ARG A 1 104 ? 13.428 0.345 4.397 1.00 89.50 104 ARG A C 1
ATOM 797 O O . ARG A 1 104 ? 14.364 -0.145 5.028 1.00 89.50 104 ARG A O 1
ATOM 804 N N . ASP A 1 105 ? 13.372 1.633 4.073 1.00 80.44 105 ASP A N 1
ATOM 805 C CA . ASP A 1 105 ? 14.323 2.614 4.605 1.00 80.44 105 ASP A CA 1
ATOM 806 C C . ASP A 1 105 ? 13.838 3.114 5.987 1.00 80.44 105 ASP A C 1
ATOM 808 O O . ASP A 1 105 ? 12.870 3.881 6.059 1.00 80.44 105 ASP A O 1
ATOM 812 N N . PRO A 1 106 ? 14.461 2.682 7.104 1.00 72.19 106 PRO A N 1
ATOM 813 C CA . PRO A 1 106 ? 13.998 3.037 8.444 1.00 72.19 106 PRO A CA 1
ATOM 814 C C . PRO A 1 106 ? 14.213 4.517 8.780 1.00 72.19 106 PRO A C 1
ATOM 816 O O . PRO A 1 106 ? 13.562 5.017 9.698 1.00 72.19 106 PRO A O 1
ATOM 819 N N . ASP A 1 107 ? 15.100 5.211 8.059 1.00 74.12 107 ASP A N 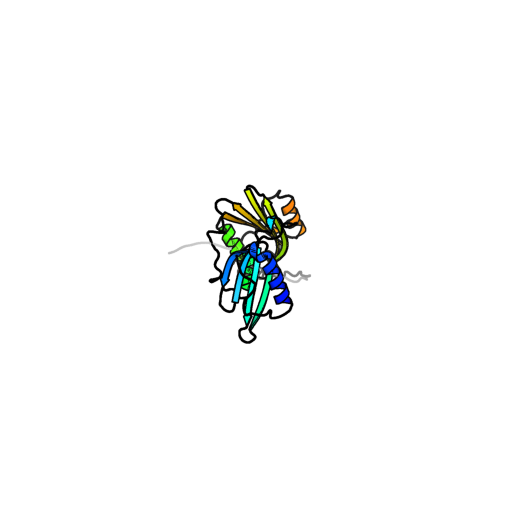1
ATOM 820 C CA . ASP A 1 107 ? 15.334 6.643 8.244 1.00 74.12 107 ASP A CA 1
ATOM 821 C C . ASP A 1 107 ? 14.246 7.482 7.552 1.00 74.12 107 ASP A C 1
ATOM 823 O O . ASP A 1 107 ? 14.047 8.648 7.903 1.00 74.12 107 ASP A O 1
ATOM 827 N N . GLN A 1 108 ? 13.509 6.889 6.604 1.00 72.06 108 GLN A N 1
ATOM 828 C CA . GLN A 1 108 ? 12.376 7.531 5.936 1.00 72.06 108 GLN A CA 1
ATOM 829 C C . GLN A 1 108 ? 11.057 7.305 6.669 1.00 72.06 108 GLN A C 1
ATOM 831 O O . GLN A 1 108 ? 10.282 8.249 6.832 1.00 72.06 108 GLN A O 1
ATOM 836 N N . LEU A 1 109 ? 10.775 6.069 7.095 1.00 77.75 109 LEU A N 1
ATOM 837 C CA . LEU A 1 109 ? 9.499 5.750 7.726 1.00 77.75 109 LEU A CA 1
ATOM 838 C C . LEU A 1 109 ? 9.587 4.508 8.624 1.00 77.75 109 LEU A C 1
ATOM 840 O O . LEU A 1 109 ? 9.808 3.391 8.155 1.00 77.75 109 LEU A O 1
ATOM 844 N N . ALA A 1 110 ? 9.337 4.685 9.924 1.00 85.31 110 ALA A N 1
ATOM 845 C CA . ALA A 1 110 ? 9.377 3.598 10.902 1.00 85.31 110 ALA A CA 1
ATOM 846 C C . ALA A 1 110 ? 8.106 3.529 11.771 1.00 85.31 110 ALA A C 1
ATOM 848 O O . ALA A 1 110 ? 7.590 4.574 12.189 1.00 85.31 110 ALA A O 1
ATOM 849 N N . PRO A 1 111 ? 7.615 2.321 12.108 1.00 90.50 111 PRO A N 1
ATOM 850 C CA . PRO A 1 111 ? 6.534 2.162 13.072 1.00 90.50 111 PRO A CA 1
ATOM 851 C C . PRO A 1 111 ? 6.858 2.813 14.420 1.00 90.50 111 PRO A C 1
ATOM 853 O O . PRO A 1 111 ? 7.968 2.712 14.949 1.00 90.50 111 PRO A O 1
ATOM 856 N N . ALA A 1 112 ? 5.866 3.478 15.003 1.00 90.50 112 ALA A N 1
ATOM 857 C CA . ALA A 1 112 ? 6.012 4.202 16.257 1.00 90.50 112 ALA A CA 1
ATOM 858 C C . ALA A 1 112 ? 6.016 3.273 17.480 1.00 90.50 112 ALA A C 1
ATOM 860 O O . ALA A 1 112 ? 6.644 3.600 18.489 1.00 90.50 112 ALA A O 1
ATOM 861 N N . ASP A 1 113 ? 5.325 2.132 17.394 1.00 90.75 113 ASP A N 1
ATOM 862 C CA . ASP A 1 113 ? 5.071 1.230 18.516 1.00 90.75 113 ASP A CA 1
ATOM 863 C C . ASP A 1 113 ? 4.921 -0.250 18.088 1.00 90.75 113 ASP A C 1
ATOM 865 O O . ASP A 1 113 ? 4.693 -0.544 16.911 1.00 90.75 113 ASP A O 1
ATOM 869 N N . PRO A 1 114 ? 5.039 -1.211 19.032 1.00 93.06 114 PRO A N 1
ATOM 870 C CA . PRO A 1 114 ? 4.881 -2.639 18.736 1.00 93.06 114 PRO A CA 1
ATOM 871 C C . PRO A 1 114 ? 3.499 -3.014 18.190 1.00 93.06 114 PRO A C 1
ATOM 873 O O . PRO A 1 114 ? 3.394 -3.901 17.348 1.00 93.06 114 PRO A O 1
ATOM 876 N N . GLN A 1 115 ? 2.441 -2.323 18.628 1.00 93.50 115 GLN A N 1
ATOM 877 C CA . GLN A 1 115 ? 1.081 -2.584 18.153 1.00 93.50 115 GLN A CA 1
ATOM 878 C C . GLN A 1 115 ? 0.961 -2.319 16.645 1.00 93.50 115 GLN A C 1
ATOM 880 O O . GLN A 1 115 ? 0.321 -3.088 15.930 1.00 93.50 115 GLN A O 1
ATOM 885 N N . THR A 1 116 ? 1.607 -1.259 16.160 1.00 93.31 116 THR A N 1
ATOM 886 C CA . THR A 1 116 ? 1.695 -0.934 14.735 1.00 93.31 116 THR A CA 1
ATOM 887 C C . THR A 1 116 ? 2.367 -2.071 13.975 1.00 93.31 116 THR A C 1
ATOM 889 O O . THR A 1 116 ? 1.771 -2.600 13.043 1.00 93.31 116 THR A O 1
ATOM 892 N N . HIS A 1 117 ? 3.536 -2.532 14.432 1.00 91.62 117 HIS A N 1
ATOM 893 C CA . HIS A 1 117 ? 4.234 -3.667 13.818 1.00 91.62 117 HIS A CA 1
ATOM 894 C C . HIS A 1 117 ? 3.362 -4.929 13.714 1.00 91.62 117 HIS A C 1
ATOM 896 O O . HIS A 1 117 ? 3.372 -5.605 12.686 1.00 91.62 117 HIS A O 1
ATOM 902 N N . GLU A 1 118 ? 2.593 -5.251 14.756 1.00 93.81 118 GLU A N 1
ATOM 903 C CA . GLU A 1 118 ? 1.705 -6.417 14.751 1.00 93.81 118 GLU A CA 1
ATOM 904 C C . GLU A 1 118 ? 0.547 -6.282 13.751 1.00 93.81 118 GLU A C 1
ATOM 906 O O . GLU A 1 118 ? 0.200 -7.252 13.072 1.00 93.81 118 GLU A O 1
ATOM 911 N N . ILE A 1 119 ? -0.067 -5.096 13.662 1.00 94.56 119 ILE A N 1
ATOM 912 C CA . ILE A 1 119 ? -1.142 -4.821 12.698 1.00 94.56 119 ILE A CA 1
ATOM 913 C C . ILE A 1 119 ? -0.599 -4.900 11.270 1.00 94.56 119 ILE A C 1
ATOM 915 O O . ILE A 1 119 ? -1.205 -5.551 10.417 1.00 94.56 119 ILE A O 1
ATOM 919 N N . GLU A 1 120 ? 0.563 -4.301 11.016 1.00 93.44 120 GLU A N 1
ATOM 920 C CA . GLU A 1 120 ? 1.212 -4.361 9.710 1.00 93.44 120 GLU A CA 1
ATOM 921 C C . GLU A 1 120 ? 1.545 -5.794 9.294 1.00 93.44 120 GLU A C 1
ATOM 923 O O . GLU A 1 120 ? 1.269 -6.174 8.160 1.00 93.44 120 GLU A O 1
ATOM 928 N N . GLY A 1 121 ? 2.089 -6.603 10.213 1.00 93.25 121 GLY A N 1
ATOM 929 C CA . GLY A 1 121 ? 2.366 -8.022 9.979 1.00 93.25 121 GLY A CA 1
ATOM 930 C C . GLY A 1 121 ? 1.127 -8.770 9.493 1.00 93.25 121 GLY A C 1
ATOM 931 O O . GLY A 1 121 ? 1.137 -9.346 8.407 1.00 93.25 121 GLY A O 1
ATOM 932 N N . ARG A 1 122 ? 0.019 -8.664 10.240 1.00 93.81 122 ARG A N 1
ATOM 933 C CA . ARG A 1 122 ? -1.251 -9.314 9.871 1.00 93.81 122 ARG A CA 1
ATOM 934 C C . ARG A 1 122 ? -1.832 -8.806 8.555 1.00 93.81 122 ARG A C 1
ATOM 936 O O . ARG A 1 122 ? -2.482 -9.578 7.856 1.00 93.81 122 ARG A O 1
ATOM 943 N N . THR A 1 123 ? -1.651 -7.523 8.254 1.00 94.44 123 THR A N 1
ATOM 944 C CA . THR A 1 123 ? -2.176 -6.891 7.034 1.00 94.44 123 THR A CA 1
ATOM 945 C C . THR A 1 123 ? -1.390 -7.348 5.814 1.00 94.44 123 THR A C 1
ATOM 947 O O . THR A 1 123 ? -1.985 -7.795 4.841 1.00 94.44 123 THR A O 1
ATOM 950 N N . ARG A 1 124 ? -0.056 -7.327 5.902 1.00 92.69 124 ARG A N 1
ATOM 951 C CA . ARG A 1 124 ? 0.845 -7.789 4.844 1.00 92.69 124 ARG A CA 1
ATOM 952 C C . ARG A 1 124 ? 0.627 -9.270 4.519 1.00 92.69 124 ARG A C 1
ATOM 954 O O . ARG A 1 124 ? 0.567 -9.643 3.355 1.00 92.69 124 ARG A O 1
ATOM 961 N N . GLU A 1 125 ? 0.468 -10.105 5.545 1.00 90.50 125 GLU A N 1
ATOM 962 C CA . GLU A 1 125 ? 0.222 -11.548 5.396 1.00 90.50 125 GLU A CA 1
ATOM 963 C C . GLU A 1 125 ? -1.197 -11.887 4.922 1.00 90.50 125 GLU A C 1
ATOM 965 O O . GLU A 1 125 ? -1.457 -13.019 4.515 1.00 90.50 125 GLU A O 1
ATOM 970 N N . ALA A 1 126 ? -2.138 -10.940 4.992 1.00 90.31 126 ALA A N 1
ATOM 971 C CA . ALA A 1 126 ? -3.511 -11.198 4.584 1.00 90.31 126 ALA A CA 1
ATOM 972 C C . ALA A 1 126 ? -3.645 -11.410 3.070 1.00 90.31 126 ALA A C 1
ATOM 974 O O . ALA A 1 126 ? -4.598 -12.069 2.649 1.00 90.31 126 ALA A O 1
ATOM 975 N N . GLY A 1 127 ? -2.730 -10.846 2.272 1.00 82.88 127 GLY A N 1
ATOM 976 C CA . GLY A 1 127 ? -2.871 -10.777 0.820 1.00 82.88 127 GLY A CA 1
ATOM 977 C C . GLY A 1 127 ? -4.270 -10.291 0.428 1.00 82.88 127 GLY A C 1
ATOM 978 O O . GLY A 1 127 ? -4.830 -9.377 1.041 1.00 82.88 127 GLY A O 1
ATOM 979 N N . ASN A 1 128 ? -4.893 -10.997 -0.515 1.00 86.12 128 ASN A N 1
ATOM 980 C CA . ASN A 1 128 ? -6.171 -10.603 -1.099 1.00 86.12 128 ASN A CA 1
ATOM 981 C C . ASN A 1 128 ? -7.384 -10.863 -0.192 1.00 86.12 128 ASN A C 1
ATOM 983 O O . ASN A 1 128 ? -8.511 -10.568 -0.588 1.00 86.12 128 ASN A O 1
ATOM 987 N N . ARG A 1 129 ? -7.175 -11.390 1.026 1.00 93.50 129 ARG A N 1
ATOM 988 C CA . ARG A 1 129 ? -8.235 -11.572 2.031 1.00 93.50 129 ARG A CA 1
ATOM 989 C C . ARG A 1 129 ? -8.839 -10.239 2.473 1.00 93.50 129 ARG A C 1
ATOM 991 O O . ARG A 1 129 ? -10.019 -10.196 2.815 1.00 93.50 129 ARG A O 1
ATOM 998 N N . LEU A 1 130 ? -8.029 -9.181 2.535 1.00 94.94 130 LEU A N 1
ATOM 999 C CA . LEU A 1 130 ? -8.481 -7.843 2.911 1.00 94.94 130 LEU A CA 1
ATOM 1000 C C . LEU A 1 130 ? -8.816 -7.048 1.652 1.00 94.94 130 LEU A C 1
ATOM 1002 O O . LEU A 1 130 ? -7.940 -6.515 0.975 1.00 94.94 130 LEU A O 1
ATOM 1006 N N . ARG A 1 131 ? -10.106 -6.928 1.351 1.00 94.94 131 ARG A N 1
ATOM 1007 C CA . ARG A 1 131 ? -10.579 -6.143 0.213 1.00 94.94 131 ARG A CA 1
ATOM 1008 C C . ARG A 1 131 ? -10.823 -4.701 0.628 1.00 94.94 131 ARG A C 1
ATOM 1010 O O . ARG A 1 131 ? -11.766 -4.423 1.369 1.00 94.94 131 ARG A O 1
ATOM 1017 N N . VAL A 1 132 ? -10.009 -3.782 0.116 1.00 94.12 132 VAL A N 1
ATOM 1018 C CA . VAL A 1 132 ? -10.196 -2.335 0.301 1.00 94.12 132 VAL A CA 1
ATOM 1019 C C . VAL A 1 132 ? -11.523 -1.901 -0.324 1.00 94.12 132 VAL A C 1
ATOM 1021 O O . VAL A 1 132 ? -11.804 -2.197 -1.484 1.00 94.12 132 VAL A O 1
ATOM 1024 N N . LEU A 1 133 ? -12.356 -1.223 0.465 1.00 94.62 133 LEU A N 1
ATOM 1025 C CA . LEU A 1 133 ? -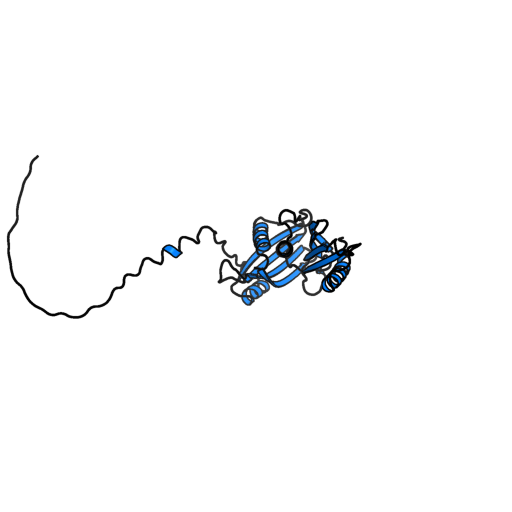13.649 -0.689 0.034 1.00 94.62 133 LEU A CA 1
ATOM 1026 C C . LEU A 1 133 ? -13.590 0.819 -0.181 1.00 94.62 133 LEU A C 1
ATOM 1028 O O . LEU A 1 133 ? -14.215 1.331 -1.104 1.00 94.62 133 LEU A O 1
ATOM 1032 N N . GLU A 1 134 ? -12.886 1.517 0.705 1.00 91.38 134 GLU A N 1
ATOM 1033 C CA . GLU A 1 134 ? -12.796 2.972 0.721 1.00 91.38 134 GLU A CA 1
ATOM 1034 C C . GLU A 1 134 ? -11.585 3.398 1.549 1.00 91.38 134 GLU A C 1
ATOM 1036 O O . GLU A 1 134 ? -11.206 2.705 2.493 1.00 91.38 134 GLU A O 1
ATOM 1041 N N . HIS A 1 135 ? -10.986 4.530 1.212 1.00 91.25 135 HIS A N 1
ATOM 1042 C CA . HIS A 1 135 ? -9.927 5.156 1.991 1.00 91.25 135 HIS A CA 1
ATOM 1043 C C . HIS A 1 135 ? -9.980 6.670 1.801 1.00 91.25 135 HIS A C 1
ATOM 1045 O O . HIS A 1 135 ? -10.587 7.158 0.848 1.00 91.25 135 HIS A O 1
ATOM 1051 N N . SER A 1 136 ? -9.306 7.399 2.681 1.00 87.50 136 SER A N 1
ATOM 1052 C CA . SER A 1 136 ? -8.971 8.803 2.462 1.00 87.50 136 SER A CA 1
ATOM 1053 C C . SER A 1 136 ? -7.697 9.131 3.214 1.00 87.50 136 SER A C 1
ATOM 1055 O O . SER A 1 136 ? -7.503 8.679 4.344 1.00 87.50 136 SER A O 1
ATOM 1057 N N . SER A 1 137 ? -6.885 9.981 2.606 1.00 84.06 137 SER A N 1
ATOM 1058 C CA . SER A 1 137 ? -5.748 10.626 3.245 1.00 84.06 137 SER A CA 1
ATOM 1059 C C . SER A 1 137 ? -6.055 12.104 3.480 1.00 84.06 137 SER A C 1
ATOM 1061 O O . SER A 1 137 ? -6.525 12.799 2.580 1.00 84.06 137 SER A O 1
ATOM 1063 N N . ASP A 1 138 ? -5.817 12.571 4.699 1.00 79.88 138 ASP A N 1
ATOM 1064 C CA . ASP A 1 138 ? -5.880 13.971 5.101 1.00 79.88 138 ASP A CA 1
ATOM 1065 C C . ASP A 1 138 ? -4.476 14.431 5.504 1.00 79.88 138 ASP A C 1
ATOM 1067 O O . ASP A 1 138 ? -3.822 13.836 6.367 1.00 79.88 138 ASP A O 1
ATOM 1071 N N . TYR A 1 139 ? -4.002 15.480 4.840 1.00 70.56 139 TYR A N 1
ATOM 1072 C CA . TYR A 1 139 ? -2.693 16.070 5.068 1.00 70.56 139 TYR A CA 1
ATOM 1073 C C . TYR A 1 139 ? -2.877 17.440 5.705 1.00 70.56 139 TYR A C 1
ATOM 1075 O O . TYR A 1 139 ? -3.025 18.443 5.006 1.00 70.56 139 TYR A O 1
ATOM 1083 N N . ASP A 1 140 ? -2.809 17.496 7.036 1.00 66.38 140 ASP A N 1
ATOM 1084 C CA . ASP A 1 140 ? -2.626 18.769 7.725 1.00 66.38 140 ASP A CA 1
ATOM 1085 C C . ASP A 1 140 ? -1.165 19.202 7.535 1.00 66.38 140 ASP A C 1
ATOM 1087 O O . ASP A 1 140 ? -0.223 18.496 7.920 1.00 66.38 140 ASP A O 1
ATOM 1091 N N . THR A 1 141 ? -0.972 20.357 6.893 1.00 57.53 141 THR A N 1
ATOM 1092 C CA . THR A 1 141 ? 0.342 20.872 6.493 1.00 57.53 141 THR A CA 1
ATOM 1093 C C . THR A 1 141 ? 1.272 21.135 7.673 1.00 57.53 141 THR A C 1
ATOM 1095 O O . THR A 1 141 ? 2.486 21.182 7.466 1.00 57.53 141 THR A O 1
ATOM 1098 N N . ASP A 1 142 ? 0.737 21.261 8.892 1.00 57.12 142 ASP A N 1
ATOM 1099 C CA . ASP A 1 142 ? 1.512 21.761 10.025 1.00 57.12 142 ASP A CA 1
ATOM 1100 C C . ASP A 1 142 ? 1.889 20.696 11.069 1.00 57.12 142 ASP A C 1
ATOM 1102 O O . ASP A 1 142 ? 2.857 20.918 11.800 1.00 57.12 142 ASP A O 1
ATOM 1106 N N . GLN A 1 143 ? 1.178 19.560 11.194 1.00 56.88 143 GLN A N 1
ATOM 1107 C CA . GLN A 1 143 ? 1.351 18.691 12.382 1.00 56.88 143 GLN A CA 1
ATOM 1108 C C . GLN A 1 143 ? 1.220 17.171 12.172 1.00 56.88 143 GLN A C 1
ATOM 1110 O O . GLN A 1 143 ? 1.932 16.420 12.844 1.00 56.88 143 GLN A O 1
ATOM 1115 N N . SER A 1 144 ? 0.364 16.685 11.270 1.00 67.88 144 SER A N 1
ATOM 1116 C CA . SER A 1 144 ? 0.154 15.239 11.089 1.00 67.88 144 SER A CA 1
ATOM 1117 C C . SER A 1 144 ? -0.540 14.919 9.773 1.00 67.88 144 SER A C 1
ATOM 1119 O O . SER A 1 144 ? -1.433 15.649 9.356 1.00 67.88 144 SER A O 1
ATOM 1121 N N . ALA A 1 145 ? -0.182 13.790 9.163 1.00 78.81 145 ALA A N 1
ATOM 1122 C CA . ALA A 1 145 ? -0.997 13.192 8.111 1.00 78.81 145 ALA A CA 1
ATOM 1123 C C . ALA A 1 145 ? -1.773 12.009 8.690 1.00 78.81 145 ALA A C 1
ATOM 1125 O O . ALA A 1 145 ? -1.204 11.205 9.431 1.00 78.81 145 ALA A O 1
ATOM 1126 N N . GLU A 1 146 ? -3.052 11.900 8.357 1.00 86.50 146 GLU A N 1
ATOM 1127 C CA . GLU A 1 146 ? -3.883 10.755 8.709 1.00 86.50 146 GLU A CA 1
ATOM 1128 C C . GLU A 1 146 ? -4.366 10.080 7.430 1.00 86.50 146 GLU A C 1
ATOM 1130 O O . GLU A 1 146 ? -4.919 10.727 6.551 1.00 86.50 146 GLU A O 1
ATOM 1135 N N . THR A 1 147 ? -4.188 8.769 7.326 1.00 89.00 147 THR A N 1
ATOM 1136 C CA . THR A 1 147 ? -4.846 7.963 6.298 1.00 89.00 147 THR A CA 1
ATOM 1137 C C . THR A 1 147 ? -5.733 6.944 6.975 1.00 89.00 147 THR A C 1
ATOM 1139 O O . THR A 1 147 ? -5.282 6.215 7.855 1.00 89.00 147 THR A O 1
ATOM 1142 N N . TRP A 1 148 ? -6.995 6.863 6.574 1.00 92.06 148 TRP A N 1
ATOM 1143 C CA . TRP A 1 148 ? -7.877 5.786 7.005 1.00 92.06 148 TRP A CA 1
ATOM 1144 C C . TRP A 1 148 ? -8.276 4.909 5.828 1.00 92.06 148 TRP A C 1
ATOM 1146 O O . TRP A 1 148 ? -8.387 5.371 4.695 1.00 92.06 148 TRP A O 1
ATOM 1156 N N . VAL A 1 149 ? -8.515 3.630 6.107 1.00 94.25 149 VAL A N 1
ATOM 1157 C CA . VAL A 1 149 ? -8.971 2.644 5.128 1.00 94.25 149 VAL A CA 1
ATOM 1158 C C . VAL A 1 149 ? -10.028 1.737 5.747 1.00 94.25 149 VAL A C 1
ATOM 1160 O O . VAL A 1 149 ? -9.871 1.242 6.863 1.00 94.25 149 VAL A O 1
ATOM 1163 N N . VAL A 1 150 ? -11.117 1.524 5.012 1.00 95.94 150 VAL A N 1
ATOM 1164 C CA . VAL A 1 150 ? -12.175 0.559 5.315 1.00 95.94 150 VAL A CA 1
ATOM 1165 C C . VAL A 1 150 ? -11.990 -0.649 4.408 1.00 95.94 150 VAL A C 1
ATOM 1167 O O . VAL A 1 150 ? -11.943 -0.526 3.183 1.00 95.94 150 VAL A O 1
ATOM 1170 N N . MET A 1 151 ? -11.922 -1.829 5.008 1.00 97.19 151 MET A N 1
ATOM 1171 C CA . MET A 1 151 ? -11.729 -3.102 4.325 1.00 97.19 151 MET A CA 1
ATOM 1172 C C . MET A 1 151 ? -12.822 -4.093 4.712 1.00 97.19 151 MET A C 1
ATOM 1174 O O . MET A 1 151 ? -13.396 -4.023 5.800 1.00 97.19 151 MET A O 1
ATOM 1178 N N . HIS A 1 152 ? -13.077 -5.043 3.823 1.00 97.19 152 HIS A N 1
ATOM 1179 C CA . HIS A 1 152 ? -13.788 -6.273 4.136 1.00 97.19 152 HIS A CA 1
ATOM 1180 C C . HIS A 1 152 ? -12.773 -7.407 4.287 1.00 97.19 152 HIS A C 1
ATOM 1182 O O . HIS A 1 152 ? -11.971 -7.633 3.384 1.00 97.19 152 HIS A O 1
ATOM 1188 N N . ASP A 1 153 ? -12.805 -8.106 5.416 1.00 96.31 153 ASP A N 1
ATOM 1189 C CA . ASP A 1 153 ? -12.040 -9.325 5.656 1.00 96.31 153 ASP A CA 1
ATOM 1190 C C . ASP A 1 153 ? -12.880 -10.521 5.198 1.00 96.31 153 ASP A C 1
ATOM 1192 O O . ASP A 1 153 ? -13.896 -10.850 5.810 1.00 96.31 153 ASP A O 1
ATOM 1196 N N . ASP A 1 154 ? -12.479 -11.160 4.098 1.00 95.62 154 ASP A N 1
ATOM 1197 C CA . ASP A 1 154 ? -13.201 -12.305 3.528 1.00 95.62 154 ASP A CA 1
ATOM 1198 C C . ASP A 1 154 ? -13.063 -13.581 4.380 1.00 95.62 154 ASP A C 1
ATOM 1200 O O . ASP A 1 154 ? -13.806 -14.548 4.185 1.00 95.62 154 ASP A O 1
ATOM 1204 N N . GLN A 1 155 ? -12.129 -13.607 5.340 1.00 93.56 155 GLN A N 1
ATOM 1205 C CA . GLN A 1 155 ? -11.944 -14.718 6.278 1.00 93.56 155 GLN A CA 1
ATOM 1206 C C . GLN A 1 155 ? -11.687 -14.185 7.696 1.00 93.56 155 GLN A C 1
ATOM 1208 O O . GLN A 1 155 ? -10.597 -14.378 8.254 1.00 93.56 155 GLN A O 1
ATOM 1213 N N . PRO A 1 156 ? -12.689 -13.525 8.303 1.00 91.00 156 PRO A N 1
ATOM 1214 C CA . PRO A 1 156 ? -12.502 -12.838 9.563 1.00 91.00 156 PRO A CA 1
ATOM 1215 C C . PRO A 1 156 ? -12.342 -13.833 10.712 1.00 91.00 156 PRO A C 1
ATOM 1217 O O . PRO A 1 156 ? -12.928 -14.919 10.729 1.00 91.00 156 PRO A O 1
ATOM 1220 N N . VAL A 1 157 ? -11.554 -13.442 11.715 1.00 85.75 157 VAL A N 1
ATOM 1221 C CA . VAL A 1 157 ? -11.393 -14.232 12.948 1.00 85.75 157 VAL A CA 1
ATOM 1222 C C . VAL A 1 157 ? -12.722 -14.342 13.698 1.00 85.75 157 VAL A C 1
ATOM 1224 O O . VAL A 1 157 ? -13.038 -15.412 14.223 1.00 85.75 157 VAL A O 1
ATOM 1227 N N . ASP A 1 158 ? -13.486 -13.250 13.709 1.00 89.06 158 ASP A N 1
ATOM 1228 C CA . ASP A 1 158 ? -14.851 -13.173 14.213 1.00 89.06 158 ASP A CA 1
ATOM 1229 C C . ASP A 1 158 ? -15.804 -12.854 13.056 1.00 89.06 158 ASP A C 1
ATOM 1231 O O . ASP A 1 158 ? -15.740 -11.777 12.463 1.00 89.06 158 ASP A O 1
ATOM 1235 N N . ALA A 1 159 ? -16.686 -13.800 12.734 1.00 91.06 159 ALA A N 1
ATOM 1236 C CA . ALA A 1 159 ? -17.652 -13.654 11.650 1.00 91.06 159 ALA A CA 1
ATOM 1237 C C . ALA A 1 159 ? -18.692 -12.552 11.910 1.00 91.06 159 ALA A C 1
ATOM 1239 O O . ALA A 1 159 ? -19.325 -12.097 10.960 1.00 91.06 159 ALA A O 1
ATOM 1240 N N . GLU A 1 160 ? -18.864 -12.112 13.163 1.00 93.56 160 GLU A N 1
ATOM 1241 C CA . GLU A 1 160 ? -19.727 -10.977 13.503 1.00 93.56 160 GLU A CA 1
ATOM 1242 C C . GLU A 1 160 ? -19.053 -9.624 13.242 1.00 93.56 160 GLU A C 1
ATOM 1244 O O . GLU A 1 160 ? -19.737 -8.606 13.277 1.00 93.56 160 GLU A O 1
ATOM 1249 N N . LEU A 1 161 ? -17.743 -9.591 12.956 1.00 94.62 161 LEU A N 1
ATOM 1250 C CA . LEU A 1 161 ? -16.962 -8.368 12.741 1.00 94.62 161 LEU A CA 1
ATOM 1251 C C . LEU A 1 161 ? -16.087 -8.437 11.464 1.00 94.62 161 LEU A C 1
ATOM 1253 O O . LEU A 1 161 ? -14.852 -8.373 11.553 1.00 94.62 161 LEU A O 1
ATOM 1257 N N . PRO A 1 162 ? -16.692 -8.582 10.265 1.00 96.25 162 PRO A N 1
ATOM 1258 C CA . PRO A 1 162 ? -15.953 -8.745 9.013 1.00 96.25 162 PRO A CA 1
ATOM 1259 C C . PRO A 1 162 ? -15.370 -7.440 8.455 1.00 96.25 162 PRO A C 1
ATOM 1261 O O . PRO A 1 162 ? -14.502 -7.486 7.589 1.00 96.25 162 PRO A O 1
ATOM 1264 N N . PHE A 1 163 ? -15.818 -6.270 8.915 1.00 96.75 163 PHE A N 1
ATOM 1265 C CA . PHE A 1 163 ? -15.307 -4.992 8.418 1.00 96.75 163 PHE A CA 1
ATOM 1266 C C . PHE A 1 163 ? -14.164 -4.503 9.291 1.00 96.75 163 PHE A C 1
ATOM 1268 O O . PHE A 1 163 ? -14.278 -4.480 10.513 1.00 96.75 163 PHE A O 1
ATOM 1275 N N . VAL A 1 164 ? -13.071 -4.089 8.661 1.00 95.81 164 VAL A N 1
ATOM 1276 C CA . VAL A 1 164 ? -11.858 -3.620 9.330 1.00 95.81 164 VAL A CA 1
ATOM 1277 C C . VAL A 1 164 ? -11.637 -2.159 8.965 1.00 95.81 164 VAL A C 1
ATOM 1279 O O . VAL A 1 164 ? -11.636 -1.809 7.789 1.00 95.81 164 VAL A O 1
ATOM 1282 N N . VAL A 1 165 ? -11.442 -1.308 9.966 1.00 95.50 165 VAL A N 1
ATOM 1283 C CA . VAL A 1 165 ? -10.971 0.067 9.784 1.00 95.50 165 VAL A CA 1
ATOM 1284 C C . VAL A 1 165 ? -9.544 0.133 10.280 1.00 95.50 165 VAL A C 1
ATOM 1286 O O . VAL A 1 165 ? -9.287 -0.219 11.431 1.00 95.50 165 VAL A O 1
ATOM 1289 N N . GLN A 1 166 ? -8.634 0.612 9.442 1.00 94.75 166 GLN A N 1
ATOM 1290 C CA . GLN A 1 166 ? -7.301 1.009 9.875 1.00 94.75 166 GLN A CA 1
ATOM 1291 C C . GLN A 1 166 ? -7.149 2.518 9.756 1.00 94.75 166 GLN A C 1
ATOM 1293 O O . GLN A 1 166 ? -7.595 3.108 8.776 1.00 94.75 166 GLN A O 1
ATOM 1298 N N . ILE A 1 167 ? -6.528 3.125 10.763 1.00 92.31 167 ILE A N 1
ATOM 1299 C CA . ILE A 1 167 ? -6.091 4.519 10.747 1.00 92.31 167 ILE A CA 1
ATOM 1300 C C . ILE A 1 167 ? -4.579 4.525 10.925 1.00 92.31 167 ILE A C 1
ATOM 1302 O O . ILE A 1 167 ? -4.074 4.059 11.946 1.00 92.31 167 ILE A O 1
ATOM 1306 N N . GLU A 1 168 ? -3.882 5.062 9.935 1.00 90.50 168 GLU A N 1
ATOM 1307 C CA . GLU A 1 168 ? -2.464 5.383 9.953 1.00 90.50 168 GLU A CA 1
ATOM 1308 C C . GLU A 1 168 ? -2.299 6.871 10.270 1.00 90.50 168 GLU A C 1
ATOM 1310 O O . GLU A 1 168 ? -2.874 7.722 9.597 1.00 90.50 168 GLU A O 1
ATOM 1315 N N . GLN A 1 169 ? -1.517 7.194 11.296 1.00 88.62 169 GLN A N 1
ATOM 1316 C CA . GLN A 1 169 ? -1.165 8.570 11.645 1.00 88.62 169 GLN A CA 1
ATOM 1317 C C . GLN A 1 169 ? 0.342 8.747 11.560 1.00 88.62 169 GLN A C 1
ATOM 1319 O O . GLN A 1 169 ? 1.078 8.055 12.267 1.00 88.62 169 GLN A O 1
ATOM 1324 N N . VAL A 1 170 ? 0.789 9.688 10.732 1.00 83.00 170 VAL A N 1
ATOM 1325 C CA . VAL A 1 170 ? 2.195 10.053 10.559 1.00 83.00 170 VAL A CA 1
ATOM 1326 C C . VAL A 1 170 ? 2.531 11.237 11.460 1.00 83.00 170 VAL A C 1
ATOM 1328 O O . VAL A 1 170 ? 1.913 12.299 11.387 1.00 83.00 170 VAL A O 1
ATOM 1331 N N . LEU A 1 171 ? 3.551 11.050 12.291 1.00 76.31 171 LEU A N 1
ATOM 1332 C CA . LEU A 1 171 ? 4.164 12.059 13.142 1.00 76.31 171 LEU A CA 1
ATOM 1333 C C . LEU A 1 171 ? 5.406 12.602 12.435 1.00 76.31 171 LEU A C 1
ATOM 1335 O O . LEU A 1 171 ? 6.307 11.847 12.067 1.00 76.31 171 LEU A O 1
ATOM 1339 N N . ARG A 1 172 ? 5.452 13.921 12.243 1.00 68.88 172 ARG A N 1
ATOM 1340 C CA . ARG A 1 172 ? 6.515 14.623 11.517 1.00 68.88 172 ARG A CA 1
ATOM 1341 C C . ARG A 1 172 ? 7.511 15.242 12.505 1.00 68.88 172 ARG A C 1
ATOM 1343 O O . ARG A 1 172 ? 7.572 16.457 12.586 1.00 68.88 172 ARG A O 1
ATOM 1350 N N . ASP A 1 173 ? 8.205 14.406 13.289 1.00 69.31 173 ASP A N 1
ATOM 1351 C CA . ASP A 1 173 ? 9.471 14.671 14.024 1.00 69.31 173 ASP A CA 1
ATOM 1352 C C . ASP A 1 173 ? 9.548 13.821 15.319 1.00 69.31 173 ASP A C 1
ATOM 1354 O O . ASP A 1 173 ? 8.950 14.183 16.338 1.00 69.31 173 ASP A O 1
ATOM 1358 N N . PRO A 1 174 ? 10.268 12.680 15.318 1.00 73.25 174 PRO A N 1
ATOM 1359 C CA . PRO A 1 174 ? 10.864 12.011 14.155 1.00 73.25 174 PRO A CA 1
ATOM 1360 C C . PRO A 1 174 ? 9.787 11.439 13.220 1.00 73.25 174 PRO A C 1
ATOM 1362 O O . PRO A 1 174 ? 8.665 11.207 13.664 1.00 73.25 174 PRO A O 1
ATOM 1365 N N . TRP A 1 175 ? 10.133 11.174 11.954 1.00 76.81 175 TRP A N 1
ATOM 1366 C CA . TRP A 1 175 ? 9.241 10.525 10.980 1.00 76.81 175 TRP A CA 1
ATOM 1367 C C . TRP A 1 175 ? 8.867 9.113 11.433 1.00 76.81 175 TRP A C 1
ATOM 1369 O O . TRP A 1 175 ? 9.597 8.141 11.233 1.00 76.81 175 TRP A O 1
ATOM 1379 N N . ARG A 1 176 ? 7.718 9.012 12.097 1.00 85.50 176 ARG A N 1
ATOM 1380 C CA . ARG A 1 176 ? 7.154 7.759 12.595 1.00 85.50 176 ARG A CA 1
ATOM 1381 C C . ARG A 1 176 ? 5.686 7.694 12.253 1.00 85.50 176 ARG A C 1
ATOM 1383 O O . ARG A 1 176 ? 5.040 8.725 12.121 1.00 85.50 176 ARG A O 1
ATOM 1390 N N . TYR A 1 177 ? 5.145 6.491 12.184 1.00 87.75 177 TYR A N 1
ATOM 1391 C CA . TYR A 1 177 ? 3.714 6.303 11.994 1.00 87.75 177 TYR A CA 1
ATOM 1392 C C . TYR A 1 177 ? 3.159 5.299 12.985 1.00 87.75 177 TYR A C 1
ATOM 1394 O O . TYR A 1 177 ? 3.833 4.348 13.379 1.00 87.75 177 TYR A O 1
ATOM 1402 N N . SER A 1 178 ? 1.922 5.521 13.405 1.00 91.19 178 SER A N 1
ATOM 1403 C CA . SER A 1 178 ? 1.175 4.551 14.195 1.00 91.19 178 SER A CA 1
ATOM 1404 C C . SER A 1 178 ? -0.019 4.060 13.401 1.00 91.19 178 SER A C 1
ATOM 1406 O O . SER A 1 178 ? -0.672 4.855 12.730 1.00 91.19 178 SER A O 1
ATOM 1408 N N . VAL A 1 179 ? -0.308 2.764 13.492 1.00 92.50 179 VAL A N 1
ATOM 1409 C CA . VAL A 1 179 ? -1.516 2.175 12.910 1.00 92.50 179 VAL A CA 1
ATOM 1410 C C . VAL A 1 179 ? -2.418 1.693 14.032 1.00 92.50 179 VAL A C 1
ATOM 1412 O O . VAL A 1 179 ? -1.973 1.051 14.991 1.00 92.50 179 VAL A O 1
ATOM 1415 N N . ARG A 1 180 ? -3.706 2.008 13.925 1.00 93.38 180 ARG A N 1
ATOM 1416 C CA . ARG A 1 180 ? -4.755 1.497 14.808 1.00 93.38 180 ARG A CA 1
ATOM 1417 C C . ARG A 1 180 ? -5.809 0.794 13.980 1.00 93.38 180 ARG A C 1
ATOM 1419 O O . ARG A 1 180 ? -6.229 1.307 12.953 1.00 93.38 180 ARG A O 1
ATOM 1426 N N . GLU A 1 181 ? -6.224 -0.376 14.448 1.00 94.25 181 GLU A N 1
ATOM 1427 C CA . GLU A 1 181 ? -7.218 -1.214 13.788 1.00 94.25 181 GLU A CA 1
ATOM 1428 C C . GLU A 1 181 ? -8.454 -1.354 14.675 1.00 94.25 181 GLU A C 1
ATOM 1430 O O . GLU A 1 181 ? -8.337 -1.610 15.878 1.00 94.25 181 GLU A O 1
ATOM 1435 N N . GLY A 1 182 ? -9.629 -1.205 14.072 1.00 93.94 182 GLY A N 1
ATOM 1436 C CA . GLY A 1 182 ? -10.899 -1.569 14.677 1.00 93.94 182 GLY A CA 1
ATOM 1437 C C . GLY A 1 182 ? -11.714 -2.463 13.763 1.00 93.94 182 GLY A C 1
ATOM 1438 O O . GLY A 1 182 ? -11.532 -2.447 12.546 1.00 93.94 182 GLY A O 1
ATOM 1439 N N . ARG A 1 183 ? -12.615 -3.250 14.351 1.00 94.94 183 ARG A N 1
ATOM 1440 C CA . ARG A 1 183 ? -13.498 -4.147 13.604 1.00 94.94 183 ARG A CA 1
ATOM 1441 C C . ARG A 1 183 ? -14.968 -3.863 13.872 1.00 94.94 183 ARG A C 1
ATOM 1443 O O . ARG A 1 183 ? -15.341 -3.484 14.979 1.00 94.94 183 ARG A O 1
ATOM 1450 N N . PHE A 1 184 ? -15.787 -4.056 12.844 1.00 95.44 184 PHE A N 1
ATOM 1451 C CA . PHE A 1 184 ? -17.182 -3.636 12.804 1.00 95.44 184 PHE A CA 1
ATOM 1452 C C . PHE A 1 184 ? -18.064 -4.695 12.129 1.00 95.44 184 PHE A C 1
ATOM 1454 O O . PHE A 1 184 ? -17.590 -5.420 11.247 1.00 95.44 184 PHE A O 1
ATOM 1461 N N . PRO A 1 185 ? -19.352 -4.772 12.508 1.00 95.50 185 PRO A N 1
ATOM 1462 C CA . PRO A 1 185 ? -20.283 -5.745 11.941 1.00 95.50 185 PRO A CA 1
ATOM 1463 C C . PRO A 1 185 ? -20.680 -5.440 10.496 1.00 95.50 185 PRO A C 1
ATOM 1465 O O . PRO A 1 185 ? -20.955 -6.353 9.719 1.00 95.50 185 PRO A O 1
ATOM 1468 N N . ASP A 1 186 ? -20.692 -4.162 10.118 1.00 95.88 186 ASP A N 1
ATOM 1469 C CA . ASP A 1 186 ? -21.097 -3.707 8.794 1.00 95.88 186 ASP A CA 1
ATOM 1470 C C . ASP A 1 186 ? -20.352 -2.427 8.372 1.00 95.88 186 ASP A C 1
ATOM 1472 O O . ASP A 1 186 ? -19.815 -1.685 9.205 1.00 95.88 186 ASP A O 1
ATOM 1476 N N . ARG A 1 187 ? -20.336 -2.167 7.056 1.00 95.94 187 ARG A N 1
ATOM 1477 C CA . ARG A 1 187 ? -19.691 -0.989 6.458 1.00 95.94 187 ARG A CA 1
ATOM 1478 C C . ARG A 1 187 ? -20.254 0.324 6.996 1.00 95.94 187 ARG A C 1
ATOM 1480 O O . ARG A 1 187 ? -19.483 1.245 7.247 1.00 95.94 187 ARG A O 1
ATOM 1487 N N . ASP A 1 188 ? -21.569 0.434 7.148 1.00 95.31 188 ASP A N 1
ATOM 1488 C CA . ASP A 1 188 ? -22.205 1.700 7.519 1.00 95.31 188 ASP A CA 1
ATOM 1489 C C . ASP A 1 188 ? -21.863 2.080 8.961 1.00 95.31 188 ASP A C 1
ATOM 1491 O O . ASP A 1 188 ? -21.680 3.258 9.267 1.00 95.31 188 ASP A O 1
ATOM 1495 N N . THR A 1 189 ? -21.726 1.090 9.843 1.00 94.81 189 THR A N 1
ATOM 1496 C CA . THR A 1 189 ? -21.248 1.274 11.214 1.00 94.81 189 THR A CA 1
ATOM 1497 C C . THR A 1 189 ? -19.779 1.708 11.237 1.00 94.81 189 THR A C 1
ATOM 1499 O O . THR A 1 189 ? -19.450 2.666 11.936 1.00 94.81 189 THR A O 1
ATOM 1502 N N . ALA A 1 190 ? -18.912 1.082 10.432 1.00 94.62 190 ALA A N 1
ATOM 1503 C CA . ALA A 1 190 ? -17.505 1.477 10.298 1.00 94.62 190 ALA A CA 1
ATOM 1504 C C . ALA A 1 190 ? -17.343 2.925 9.791 1.00 94.62 190 ALA A C 1
ATOM 1506 O O . ALA A 1 190 ? -16.618 3.724 10.384 1.00 94.62 190 ALA A O 1
ATOM 1507 N N . VAL A 1 191 ? -18.065 3.289 8.727 1.00 93.25 191 VAL A N 1
ATOM 1508 C CA . VAL A 1 191 ? -18.033 4.642 8.144 1.00 93.25 191 VAL A CA 1
ATOM 1509 C C . VAL A 1 191 ? -18.612 5.676 9.109 1.00 93.25 191 VAL A C 1
ATOM 1511 O O . VAL A 1 191 ? -18.059 6.763 9.255 1.00 93.25 191 VAL A O 1
ATOM 1514 N N . ARG A 1 192 ? -19.697 5.349 9.821 1.00 93.19 192 ARG A N 1
ATOM 1515 C CA . ARG A 1 192 ? -20.254 6.238 10.850 1.00 93.19 192 ARG A CA 1
ATOM 1516 C C . ARG A 1 192 ? -19.268 6.473 11.988 1.00 93.19 192 ARG A C 1
ATOM 1518 O O . ARG A 1 192 ? -19.158 7.593 12.468 1.00 93.19 192 ARG A O 1
ATOM 1525 N N . TRP A 1 193 ? -18.539 5.442 12.402 1.00 93.69 193 TRP A N 1
ATOM 1526 C CA . TRP A 1 193 ? -17.498 5.601 13.409 1.00 93.69 193 TRP A CA 1
ATOM 15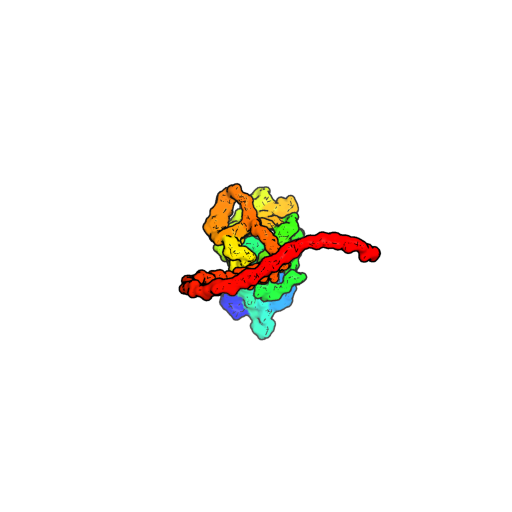27 C C . TRP A 1 193 ? -16.377 6.531 12.917 1.00 93.69 193 TRP A C 1
ATOM 1529 O O . TRP A 1 193 ? -15.931 7.393 13.672 1.00 93.69 193 TRP A O 1
ATOM 1539 N N . LEU A 1 194 ? -15.972 6.430 11.644 1.00 90.75 194 LEU A N 1
ATOM 1540 C CA . LEU A 1 194 ? -14.978 7.334 11.055 1.00 90.75 194 LEU A CA 1
ATOM 1541 C C . LEU A 1 194 ? -15.425 8.800 11.066 1.00 90.75 194 LEU A C 1
ATOM 1543 O O . LEU A 1 194 ? -14.575 9.668 11.263 1.00 90.75 194 LEU A O 1
ATOM 1547 N N . THR A 1 195 ? -16.721 9.071 10.875 1.00 87.62 195 THR A N 1
ATOM 1548 C CA . THR A 1 195 ? -17.263 10.437 10.856 1.00 87.62 195 THR A CA 1
ATOM 1549 C C . THR A 1 195 ? -17.516 11.017 12.242 1.00 87.62 195 THR A C 1
ATOM 1551 O O . THR A 1 195 ? -17.333 12.219 12.420 1.00 87.62 195 THR A O 1
ATOM 1554 N N . THR A 1 196 ? -17.934 10.211 13.222 1.00 88.81 196 THR A N 1
ATOM 1555 C CA . THR A 1 196 ? -18.253 10.717 14.569 1.00 88.81 196 THR A CA 1
ATOM 1556 C C . THR A 1 196 ? -17.082 10.623 15.541 1.00 88.81 196 THR A C 1
ATOM 1558 O O . THR A 1 196 ? -16.918 11.514 16.370 1.00 88.81 196 THR A O 1
ATOM 1561 N N . ARG A 1 197 ? -16.259 9.566 15.452 1.00 85.88 197 ARG A N 1
ATOM 1562 C CA . ARG A 1 197 ? -15.129 9.267 16.358 1.00 85.88 197 ARG A CA 1
ATOM 1563 C C . ARG A 1 197 ? -15.506 9.290 17.855 1.00 85.88 197 ARG A C 1
ATOM 1565 O O . ARG A 1 197 ? -14.644 9.505 18.701 1.00 85.88 197 ARG A O 1
ATOM 1572 N N . GLU A 1 198 ? -16.785 9.100 18.190 1.00 76.88 198 GLU A N 1
ATOM 1573 C CA . GLU A 1 198 ? -17.309 9.296 19.555 1.00 76.88 198 GLU A CA 1
ATOM 1574 C C . GLU A 1 198 ? -16.919 8.168 20.520 1.00 76.88 198 GLU A C 1
ATOM 1576 O O . GLU A 1 198 ? -16.706 8.415 21.708 1.00 76.88 198 GLU A O 1
ATOM 1581 N N . ASP A 1 199 ? -16.776 6.945 20.005 1.00 78.94 199 ASP A N 1
ATOM 1582 C CA . ASP A 1 199 ? -16.376 5.770 20.777 1.00 78.94 199 ASP A CA 1
ATOM 1583 C C . ASP A 1 199 ? -14.906 5.403 20.511 1.00 78.94 199 ASP A C 1
ATOM 1585 O O . ASP A 1 199 ? -14.418 5.587 19.390 1.00 78.94 199 ASP A O 1
ATOM 1589 N N . PRO A 1 200 ? -14.181 4.820 21.488 1.00 79.88 200 PRO A N 1
ATOM 1590 C CA . PRO A 1 200 ? -12.868 4.239 21.234 1.00 79.88 200 PRO A CA 1
ATOM 1591 C C . PRO A 1 200 ? -12.916 3.235 20.078 1.00 79.88 200 PRO A C 1
ATOM 1593 O O . PRO A 1 200 ? -13.880 2.479 19.939 1.00 79.88 200 PRO A O 1
ATOM 1596 N N . LEU A 1 201 ? -11.858 3.203 19.263 1.00 81.06 201 LEU A N 1
ATOM 1597 C CA . LEU A 1 201 ? -11.756 2.268 18.145 1.00 81.06 201 LEU A CA 1
ATOM 1598 C C . LEU A 1 201 ? -11.937 0.829 18.659 1.00 81.06 201 LEU A C 1
ATOM 1600 O O . LEU A 1 201 ? -11.194 0.373 19.531 1.00 81.06 201 LEU A O 1
ATOM 1604 N N . SER A 1 202 ? -12.952 0.138 18.138 1.00 72.50 202 SER A N 1
ATOM 1605 C CA . SER A 1 202 ? -13.361 -1.185 18.617 1.00 72.50 202 SER A CA 1
ATOM 1606 C C . SER A 1 202 ? -12.292 -2.228 18.306 1.00 72.50 202 SER A C 1
ATOM 1608 O O . SER A 1 202 ? -12.226 -2.739 17.192 1.00 72.50 202 SER A O 1
ATOM 1610 N N . GLN A 1 203 ? -11.443 -2.555 19.280 1.00 65.75 203 GLN A N 1
ATOM 1611 C CA . GLN A 1 203 ? -10.427 -3.590 19.107 1.00 65.75 203 GLN A CA 1
ATOM 1612 C C . GLN A 1 203 ? -11.074 -4.974 19.180 1.00 65.75 203 GLN A C 1
ATOM 1614 O O . GLN A 1 203 ? -11.686 -5.334 20.188 1.00 65.75 203 GLN A O 1
ATOM 1619 N N . ALA A 1 204 ? -10.898 -5.782 18.134 1.00 54.56 204 ALA A N 1
ATOM 1620 C CA . ALA A 1 204 ? -11.171 -7.205 18.250 1.00 54.56 204 ALA A CA 1
ATOM 1621 C C . ALA A 1 204 ? -10.172 -7.807 19.241 1.00 54.56 204 ALA A C 1
ATOM 1623 O O . ALA A 1 204 ? -8.963 -7.605 19.124 1.00 54.56 204 ALA A O 1
ATOM 1624 N N . THR A 1 205 ? -10.675 -8.525 20.243 1.00 46.34 205 THR A N 1
ATOM 1625 C CA . THR A 1 205 ? -9.804 -9.216 21.196 1.00 46.34 205 THR A CA 1
ATOM 1626 C C . THR A 1 205 ? -9.006 -10.273 20.425 1.00 46.34 205 THR A C 1
ATOM 1628 O O . THR A 1 205 ? -9.631 -11.098 19.752 1.00 46.34 205 THR A O 1
ATOM 1631 N N . PRO A 1 206 ? -7.660 -10.278 20.478 1.00 45.25 206 PRO A N 1
ATOM 1632 C CA . PRO A 1 206 ? -6.873 -11.316 19.828 1.00 45.25 206 PRO A CA 1
ATOM 1633 C C . PRO A 1 206 ? -7.317 -12.683 20.352 1.00 45.25 206 PRO A C 1
ATOM 1635 O O . PRO A 1 206 ? -7.212 -12.969 21.545 1.00 45.25 206 PRO A O 1
ATOM 1638 N N . VAL A 1 207 ? -7.867 -13.522 19.475 1.00 46.41 207 VAL A N 1
ATOM 1639 C CA . VAL A 1 207 ? -8.213 -14.894 19.845 1.00 46.41 207 VAL A CA 1
ATOM 1640 C C . VAL A 1 207 ? -6.926 -15.704 19.813 1.00 46.41 207 VAL A C 1
ATOM 1642 O O . VAL A 1 207 ? -6.363 -15.935 18.744 1.00 46.41 207 VAL A O 1
ATOM 1645 N N . ASP A 1 208 ? -6.473 -16.141 20.987 1.00 38.69 208 ASP A N 1
ATOM 1646 C CA . ASP A 1 208 ? -5.351 -17.065 21.134 1.00 38.69 208 ASP A CA 1
ATOM 1647 C C . ASP A 1 208 ? -5.548 -18.293 20.215 1.00 38.69 208 ASP A C 1
ATOM 1649 O O . ASP A 1 208 ? -6.561 -19.001 20.335 1.00 38.69 208 ASP A O 1
ATOM 1653 N N . PRO A 1 209 ? -4.601 -18.617 19.314 1.00 43.59 209 PRO A N 1
ATOM 1654 C CA . PRO A 1 209 ? -4.758 -19.722 18.366 1.00 43.59 209 PRO A CA 1
ATOM 1655 C C . PRO A 1 209 ? -4.778 -21.116 19.028 1.00 43.59 209 PRO A C 1
ATOM 1657 O O . PRO A 1 209 ? -5.040 -22.116 18.361 1.00 43.59 209 PRO A O 1
ATOM 1660 N N . VAL A 1 210 ? -4.566 -21.214 20.345 1.00 43.00 210 VAL A N 1
ATOM 1661 C CA . VAL A 1 210 ? -4.435 -22.487 21.079 1.00 43.00 210 VAL A CA 1
ATOM 1662 C C . VAL A 1 210 ? -5.789 -23.071 21.545 1.00 43.00 210 VAL A C 1
ATOM 1664 O O . VAL A 1 210 ? -5.868 -24.227 21.960 1.00 43.00 210 VAL A O 1
ATOM 1667 N N . GLY A 1 211 ? -6.898 -22.331 21.443 1.00 37.84 211 GLY A N 1
ATOM 1668 C CA . GLY A 1 211 ? -8.175 -22.724 22.066 1.00 37.84 211 GLY A CA 1
ATOM 1669 C C . GLY A 1 211 ? -9.158 -23.554 21.226 1.00 37.84 211 GLY A C 1
ATOM 1670 O O . GLY A 1 211 ? -10.144 -24.060 21.769 1.00 37.84 211 GLY A O 1
ATOM 1671 N N . ARG A 1 212 ? -8.950 -23.711 19.910 1.00 43.84 212 ARG A N 1
ATOM 1672 C CA . ARG A 1 212 ? -10.030 -24.162 19.001 1.00 43.84 212 ARG A CA 1
ATOM 1673 C C . ARG A 1 212 ? -10.309 -25.676 18.986 1.00 43.84 212 ARG A C 1
ATOM 1675 O O . ARG A 1 212 ? -11.286 -26.097 18.375 1.00 43.84 212 ARG A O 1
ATOM 1682 N N . SER A 1 213 ? -9.534 -26.492 19.707 1.00 40.12 213 SER A N 1
ATOM 1683 C CA . SER A 1 213 ? -9.689 -27.963 19.695 1.00 40.12 213 SER A CA 1
ATOM 1684 C C . SER A 1 213 ? -10.404 -28.580 20.906 1.00 40.12 213 SER A C 1
ATOM 1686 O O . SER A 1 213 ? -10.613 -29.790 20.909 1.00 40.12 213 SER A O 1
ATOM 1688 N N . GLN A 1 214 ? -10.818 -27.817 21.928 1.00 40.91 214 GLN A N 1
ATOM 1689 C CA . GLN A 1 214 ? -11.391 -28.423 23.152 1.00 40.91 214 GLN A CA 1
ATOM 1690 C C . GLN A 1 214 ? -12.890 -28.178 23.381 1.00 40.91 214 GLN A C 1
ATOM 1692 O O . GLN A 1 214 ? -13.532 -28.951 24.092 1.00 40.91 214 GLN A O 1
ATOM 1697 N N . THR A 1 215 ? -13.506 -27.182 22.744 1.00 37.44 215 THR A N 1
ATOM 1698 C CA . THR A 1 215 ? -14.923 -26.849 22.993 1.00 37.44 215 THR A CA 1
ATOM 1699 C C . THR A 1 215 ? -15.918 -27.617 22.116 1.00 37.44 215 THR A C 1
ATOM 1701 O O . THR A 1 215 ? -17.083 -27.746 22.494 1.00 37.44 215 THR A O 1
ATOM 1704 N N . ALA A 1 216 ? -15.474 -28.229 21.012 1.00 40.62 216 ALA A N 1
ATOM 1705 C CA . ALA A 1 216 ? -16.320 -29.094 20.179 1.00 40.62 216 ALA A CA 1
ATOM 1706 C C . ALA A 1 216 ? -16.555 -30.496 20.790 1.00 40.62 216 ALA A C 1
ATOM 1708 O O . ALA A 1 216 ? -17.565 -31.137 20.505 1.00 40.62 216 ALA A O 1
ATOM 1709 N N . ALA A 1 217 ? -15.678 -30.965 21.686 1.00 44.06 217 ALA A N 1
ATOM 1710 C CA . ALA A 1 217 ? -15.783 -32.295 22.302 1.00 44.06 217 ALA A CA 1
ATOM 1711 C C . ALA A 1 217 ? -16.698 -32.352 23.546 1.00 44.06 217 ALA A C 1
ATOM 1713 O O . ALA A 1 217 ? -17.077 -33.442 23.984 1.00 44.06 217 ALA A O 1
ATOM 1714 N N . ALA A 1 218 ? -17.084 -31.204 24.116 1.00 42.75 218 ALA A N 1
ATOM 1715 C CA . ALA A 1 218 ? -17.890 -31.148 25.339 1.00 42.75 218 ALA A CA 1
ATOM 1716 C C . ALA A 1 218 ? -19.413 -31.122 25.096 1.00 42.75 218 ALA A C 1
ATOM 1718 O O . ALA A 1 218 ? -20.174 -31.404 26.018 1.00 42.75 218 ALA A O 1
ATOM 1719 N N . ARG A 1 219 ? -19.884 -30.836 23.870 1.00 42.75 219 ARG A N 1
ATOM 1720 C CA . ARG A 1 219 ? -21.329 -30.729 23.564 1.00 42.75 219 ARG A CA 1
ATOM 1721 C C . ARG A 1 219 ? -21.982 -32.010 23.027 1.00 42.75 219 ARG A C 1
ATOM 1723 O O . ARG A 1 219 ? -23.192 -32.034 22.847 1.00 42.75 219 ARG A O 1
ATOM 1730 N N . SER A 1 220 ? -21.223 -33.094 22.855 1.00 39.50 220 SER A N 1
ATOM 1731 C CA . SER A 1 220 ? -21.730 -34.357 22.282 1.00 39.50 220 SER A CA 1
ATOM 1732 C C . SER A 1 220 ? -22.002 -35.464 23.313 1.00 39.50 220 SER A C 1
ATOM 1734 O O . SER A 1 220 ? -22.201 -36.616 22.938 1.00 39.50 220 SER A O 1
ATOM 1736 N N . ARG A 1 221 ? -22.018 -35.157 24.620 1.00 42.28 221 ARG A N 1
ATOM 1737 C CA . ARG A 1 221 ? -22.278 -36.145 25.690 1.00 42.28 221 ARG A CA 1
ATOM 1738 C C . ARG A 1 221 ? -23.384 -35.731 26.665 1.00 42.28 221 ARG A C 1
ATOM 1740 O O . ARG A 1 221 ? -23.246 -35.909 27.867 1.00 42.28 221 ARG A O 1
ATOM 1747 N N . THR A 1 222 ? -24.520 -35.269 26.146 1.00 44.91 222 THR A N 1
ATOM 1748 C CA . THR A 1 222 ? -25.768 -35.278 26.929 1.00 44.91 222 THR A CA 1
ATOM 1749 C C . THR A 1 222 ? -26.980 -35.400 26.012 1.00 44.91 222 THR A C 1
ATOM 1751 O O . THR A 1 222 ? -27.645 -34.427 25.685 1.00 44.91 222 THR A O 1
ATOM 1754 N N . ALA A 1 223 ? -27.275 -36.626 25.587 1.00 38.81 223 ALA A N 1
ATOM 1755 C CA . ALA A 1 223 ? -28.573 -36.976 25.024 1.00 38.81 223 ALA A CA 1
ATOM 1756 C C . ALA A 1 223 ? -28.997 -38.331 25.603 1.00 38.81 223 ALA A C 1
ATOM 1758 O O . ALA A 1 223 ? -28.762 -39.385 25.020 1.00 38.81 223 ALA A O 1
ATOM 1759 N N . ALA A 1 224 ? -29.576 -38.292 26.804 1.00 46.28 224 ALA A N 1
ATOM 1760 C CA . ALA A 1 224 ? -30.417 -39.369 27.310 1.00 46.28 224 ALA A CA 1
ATOM 1761 C C . ALA A 1 224 ? -31.860 -39.072 26.868 1.00 46.28 224 ALA A C 1
ATOM 1763 O O . ALA A 1 224 ? -32.342 -37.974 27.155 1.00 46.28 224 ALA A O 1
ATOM 1764 N N . PRO A 1 225 ? -32.569 -39.988 26.188 1.00 41.28 225 PRO A N 1
ATOM 1765 C CA . PRO A 1 225 ? -33.986 -39.803 25.929 1.00 41.28 225 PRO A CA 1
ATOM 1766 C C . PRO A 1 225 ? -34.814 -40.400 27.074 1.00 41.28 225 PRO A C 1
ATOM 1768 O O . PRO A 1 225 ? -34.830 -41.610 27.291 1.00 41.28 225 PRO A O 1
ATOM 1771 N N . SER A 1 226 ? -35.531 -39.531 27.785 1.00 39.88 226 SER A N 1
ATOM 1772 C CA . SER A 1 226 ? -36.684 -39.894 28.614 1.00 39.88 226 SER A CA 1
ATOM 1773 C C . SER A 1 226 ? -37.914 -40.022 27.711 1.00 39.88 226 SER A C 1
ATOM 1775 O O . SER A 1 226 ? -38.269 -39.065 27.026 1.00 39.88 226 SER A O 1
ATOM 1777 N N . GLY A 1 227 ? -38.571 -41.185 27.710 1.00 35.25 227 GLY A N 1
ATOM 1778 C CA . GLY A 1 227 ? -39.849 -41.423 27.026 1.00 35.25 227 GLY A CA 1
ATOM 1779 C C . GLY A 1 227 ? -40.979 -41.744 28.024 1.00 35.25 227 GLY A C 1
ATOM 1780 O O . GLY A 1 227 ? -40.698 -42.386 29.038 1.00 35.25 227 GLY A O 1
ATOM 1781 N N . PRO A 1 228 ? -42.237 -41.311 27.785 1.00 46.03 228 PRO A N 1
ATOM 1782 C CA . PRO A 1 228 ? -43.355 -41.465 28.723 1.00 46.03 228 PRO A CA 1
ATOM 1783 C C . PRO A 1 228 ? -44.129 -42.793 28.544 1.00 46.03 228 PRO A C 1
ATOM 1785 O O . PRO A 1 228 ? -44.107 -43.392 27.472 1.00 46.03 228 PRO A O 1
ATOM 1788 N N . GLY A 1 229 ? -44.796 -43.252 29.618 1.00 37.53 229 GLY A N 1
ATOM 1789 C CA . GLY A 1 229 ? -45.469 -44.566 29.751 1.00 37.53 229 GLY A CA 1
ATOM 1790 C C . GLY A 1 229 ? -46.767 -44.766 28.945 1.00 37.53 229 GLY A C 1
ATOM 1791 O O . GLY A 1 229 ? -47.169 -43.867 28.207 1.00 37.53 229 GLY A O 1
ATOM 1792 N N . PRO A 1 230 ? -47.445 -45.936 29.079 1.00 49.53 230 PRO A N 1
ATOM 1793 C CA . PRO A 1 230 ? -48.708 -45.949 29.853 1.00 49.53 230 PRO A CA 1
ATOM 1794 C C . PRO A 1 230 ? -49.140 -47.289 30.541 1.00 49.53 230 PRO A C 1
ATOM 1796 O O . PRO A 1 230 ? -48.787 -48.379 30.109 1.00 49.53 230 PRO A O 1
ATOM 1799 N N . THR A 1 231 ? -49.980 -47.141 31.589 1.00 44.47 231 THR A N 1
ATOM 1800 C CA . THR A 1 231 ? -51.109 -47.983 32.110 1.00 44.47 231 THR A CA 1
ATOM 1801 C C . THR A 1 231 ? -50.966 -49.492 32.451 1.00 44.47 231 THR A C 1
ATOM 1803 O O . THR A 1 231 ? -50.551 -50.292 31.627 1.00 44.47 231 THR A O 1
ATOM 1806 N N . GLY A 1 232 ? -51.424 -49.877 33.667 1.00 34.47 232 GLY A N 1
ATOM 1807 C CA . GLY A 1 232 ? -51.453 -51.249 34.252 1.00 34.47 232 GLY A CA 1
ATOM 1808 C C . GLY A 1 232 ? -52.493 -52.236 33.662 1.00 34.47 232 GLY A C 1
ATOM 1809 O O . GLY A 1 232 ? -53.095 -51.891 32.647 1.00 34.47 232 GLY A O 1
ATOM 1810 N N . PRO A 1 233 ? -52.740 -53.445 34.250 1.00 49.81 233 PRO A N 1
ATOM 1811 C CA . PRO A 1 233 ? -53.267 -53.605 35.622 1.00 49.81 233 PRO A CA 1
ATOM 1812 C C . PRO A 1 233 ? -52.787 -54.829 36.472 1.00 49.81 233 PRO A C 1
ATOM 1814 O O . PRO A 1 233 ? -52.226 -55.802 35.986 1.00 49.81 233 PRO A O 1
ATOM 1817 N N . THR A 1 234 ? -53.082 -54.710 37.775 1.00 39.81 234 THR A N 1
ATOM 1818 C CA . THR A 1 234 ? -53.320 -55.634 38.919 1.00 39.81 234 THR A CA 1
ATOM 1819 C C . THR A 1 234 ? -53.214 -57.175 38.808 1.00 39.81 234 THR A C 1
ATOM 1821 O O . THR A 1 234 ? -53.861 -57.778 37.960 1.00 39.81 234 THR A O 1
ATOM 1824 N N . LEU A 1 235 ? -52.567 -57.770 39.840 1.00 41.16 235 LEU A N 1
ATOM 1825 C CA . LEU A 1 235 ? -52.830 -59.012 40.640 1.00 41.16 235 LEU A CA 1
ATOM 1826 C C . LEU A 1 235 ? -51.483 -59.737 40.908 1.00 41.16 235 LEU A C 1
ATOM 1828 O O . LEU A 1 235 ? -50.682 -59.845 39.997 1.00 41.16 235 LEU A O 1
ATOM 1832 N N . ALA A 1 236 ? -51.095 -60.271 42.072 1.00 36.19 236 ALA A N 1
ATOM 1833 C CA . ALA A 1 236 ? -51.706 -60.500 43.378 1.00 36.19 236 ALA A CA 1
ATOM 1834 C C . ALA A 1 236 ? -50.588 -60.701 44.446 1.00 36.19 236 ALA A C 1
ATOM 1836 O O . ALA A 1 236 ? -49.466 -61.086 44.125 1.00 36.19 236 ALA A O 1
ATOM 1837 N N . HIS A 1 237 ? -50.916 -60.452 45.719 1.00 37.56 237 HIS A N 1
ATOM 1838 C CA . HIS A 1 237 ? -50.215 -60.936 46.934 1.00 37.56 237 HIS A CA 1
ATOM 1839 C C . HIS A 1 237 ? -50.485 -62.463 47.112 1.00 37.56 237 HIS A C 1
ATOM 1841 O O . HIS A 1 237 ? -51.355 -62.945 46.383 1.00 37.56 237 HIS A O 1
ATOM 1847 N N . PRO A 1 238 ? -49.914 -63.245 48.072 1.00 52.59 238 PRO A N 1
ATOM 1848 C CA . PRO A 1 238 ? -49.203 -62.902 49.325 1.00 52.59 238 PRO A CA 1
ATOM 1849 C C . PRO A 1 238 ? -47.920 -63.779 49.541 1.00 52.59 238 PRO A C 1
ATOM 1851 O O . PRO A 1 238 ? -47.481 -64.415 48.598 1.00 52.59 238 PRO A O 1
ATOM 1854 N N . ALA A 1 239 ? -47.190 -63.908 50.660 1.00 39.47 239 ALA A N 1
ATOM 1855 C CA . ALA A 1 239 ? -47.381 -63.635 52.082 1.00 39.47 239 ALA A CA 1
ATOM 1856 C C . ALA A 1 239 ? -46.026 -63.654 52.846 1.00 39.47 239 ALA A C 1
ATOM 1858 O O . ALA A 1 239 ? -45.122 -64.401 52.491 1.00 39.47 239 ALA A O 1
ATOM 1859 N N . ARG A 1 240 ? -45.977 -62.891 53.951 1.00 37.47 240 ARG A N 1
ATOM 1860 C CA . ARG A 1 240 ? -45.433 -63.180 55.307 1.00 37.47 240 ARG A CA 1
ATOM 1861 C C . ARG A 1 240 ? -44.168 -64.044 55.495 1.00 37.47 240 ARG A C 1
ATOM 1863 O O . ARG A 1 240 ? -44.192 -65.242 55.238 1.00 37.47 240 ARG A O 1
ATOM 1870 N N . SER A 1 241 ? -43.212 -63.506 56.265 1.00 44.69 241 SER A N 1
ATOM 1871 C CA . SER A 1 241 ? -42.871 -63.898 57.666 1.00 44.69 241 SER A CA 1
ATOM 1872 C C . SER A 1 241 ? -41.671 -63.047 58.130 1.00 44.69 241 SER A C 1
ATOM 1874 O O . SER A 1 241 ? -40.689 -62.954 57.412 1.00 44.69 241 SER A O 1
ATOM 1876 N N . ALA A 1 242 ? -41.797 -62.163 59.127 1.00 38.84 242 ALA A N 1
ATOM 1877 C CA . ALA A 1 242 ? -41.780 -62.393 60.581 1.00 38.84 242 ALA A CA 1
ATOM 1878 C C . ALA A 1 242 ? -40.397 -62.808 61.128 1.00 38.84 242 ALA A C 1
ATOM 1880 O O . ALA A 1 242 ? -39.885 -63.852 60.746 1.00 38.84 242 ALA A O 1
ATOM 1881 N N . GLY A 1 243 ? -39.861 -62.035 62.086 1.00 34.69 243 GLY A N 1
ATOM 1882 C CA . GLY A 1 243 ? -38.899 -62.557 63.069 1.00 34.69 243 GLY A CA 1
ATOM 1883 C C . GLY A 1 243 ? -37.714 -61.661 63.443 1.00 34.69 243 GLY A C 1
ATOM 1884 O O . GLY A 1 243 ? -36.623 -61.860 62.937 1.00 34.69 243 GLY A O 1
ATOM 1885 N N . THR A 1 244 ? -37.963 -60.705 64.341 1.00 42.47 244 THR A N 1
ATOM 1886 C CA . THR A 1 244 ? -37.208 -60.402 65.580 1.00 42.47 244 THR A CA 1
ATOM 1887 C C . THR A 1 244 ? -35.660 -60.410 65.605 1.00 42.47 244 THR A C 1
ATOM 1889 O O . THR A 1 244 ? -35.003 -61.414 65.363 1.00 42.47 244 THR A O 1
ATOM 1892 N N . ALA A 1 245 ? -35.107 -59.284 66.078 1.00 42.38 245 ALA A N 1
ATOM 1893 C CA . ALA A 1 245 ? -33.776 -59.111 66.695 1.00 42.38 245 ALA A CA 1
ATOM 1894 C C . ALA A 1 245 ? -33.642 -59.936 68.020 1.00 42.38 245 ALA A C 1
ATOM 1896 O O . ALA A 1 245 ? -34.619 -60.615 68.349 1.00 42.38 245 ALA A O 1
ATOM 1897 N N . PRO A 1 246 ? -32.580 -59.855 68.872 1.00 51.59 246 PRO A N 1
ATOM 1898 C CA . PRO A 1 246 ? -31.374 -59.002 68.852 1.00 51.59 246 PRO A CA 1
ATOM 1899 C C . PRO A 1 246 ? -30.059 -59.657 69.407 1.00 51.59 246 PRO A C 1
ATOM 1901 O O . PRO A 1 246 ? -30.024 -60.829 69.762 1.00 51.59 246 PRO A O 1
ATOM 1904 N N . THR A 1 247 ? -29.023 -58.815 69.592 1.00 42.59 247 THR A N 1
ATOM 1905 C CA . THR A 1 247 ? -28.151 -58.736 70.800 1.00 42.59 247 THR A CA 1
ATOM 1906 C C . THR A 1 247 ? -26.819 -59.520 70.892 1.00 42.59 247 THR A C 1
ATOM 1908 O O . THR A 1 247 ? -26.793 -60.737 71.001 1.00 42.59 247 THR A O 1
ATOM 1911 N N . THR A 1 248 ? -25.738 -58.714 70.991 1.00 43.69 248 THR A N 1
ATOM 1912 C CA . THR A 1 248 ? -24.436 -58.856 71.713 1.00 43.69 248 THR A CA 1
ATOM 1913 C C . THR A 1 248 ? -23.584 -60.106 71.470 1.00 43.69 248 THR A C 1
ATOM 1915 O O . THR A 1 248 ? -24.042 -61.222 71.638 1.00 43.69 248 THR A O 1
ATOM 1918 N N . GLY A 1 249 ? -22.293 -59.998 71.159 1.00 35.19 249 GLY A N 1
ATOM 1919 C CA . GLY A 1 249 ? -21.241 -59.408 71.995 1.00 35.19 249 GLY A CA 1
ATOM 1920 C C . GLY A 1 249 ? -19.865 -60.024 71.633 1.00 35.19 249 GLY A C 1
ATOM 1921 O O . GLY A 1 249 ? -19.800 -60.799 70.684 1.00 35.19 249 GLY A O 1
ATOM 1922 N N . PRO A 1 250 ? -18.767 -59.676 72.332 1.00 49.03 250 PRO A N 1
ATOM 1923 C CA . PRO A 1 250 ? -17.482 -59.343 71.702 1.00 49.03 250 PRO A CA 1
ATOM 1924 C C . PRO A 1 250 ? -16.330 -60.342 71.948 1.00 49.03 250 PRO A C 1
ATOM 1926 O O . PRO A 1 250 ? -16.424 -61.237 72.783 1.00 49.03 250 PRO A O 1
ATOM 1929 N N . GLY A 1 251 ? -15.198 -60.098 71.277 1.00 39.31 251 GLY A N 1
ATOM 1930 C CA . GLY A 1 251 ? -13.886 -60.724 71.507 1.00 39.31 251 GLY A CA 1
ATOM 1931 C C . GLY A 1 251 ? -13.251 -61.113 70.168 1.00 39.31 251 GLY A C 1
ATOM 1932 O O . GLY A 1 251 ? -13.897 -61.780 69.375 1.00 39.31 251 GLY A O 1
ATOM 1933 N N . ARG A 1 252 ? -12.023 -60.737 69.821 1.00 41.62 252 ARG A N 1
ATOM 1934 C CA . ARG A 1 252 ? -10.857 -60.359 70.616 1.00 41.62 252 ARG A CA 1
ATOM 1935 C C . ARG A 1 252 ? -9.824 -59.735 69.675 1.00 41.62 252 ARG A C 1
ATOM 1937 O O . ARG A 1 252 ? -9.868 -60.090 68.476 1.00 41.62 252 ARG A O 1
#

Foldseek 3Di:
DDDLPLPQAAAPDPQQVVQSVVCNVQVVQWDFQKWFDDPFKIWTWTFGNCQQVDPFQFARIKIKIWGADPVVRHIYIDMDGDLDPLLNLLQRVVVPDDPVRTDGDVQQEAAPDVVQVVVSVCSSVLRPQWAWDDKGWHDDPPFKIKIKTWTARNDDPDQQFRIKIKIWIFGVVRGYIYIDIATHNDDVVVVVCVVPVPDPRHDDDPDDPPPPPPPVVPPPPDDDDDDDDDDDDDDDDDDDDDDDDDDDDDDD